Protein AF-A0A0G0L2F0-F1 (afdb_monomer_lite)

Foldseek 3Di:
DVVVVVVVVVVVVVVVVVVVCVVPVPPPLAAAEWDAWDKDFCALAAQDFTQKIKIKTWAQAWDDAAQQWKKKKAWPQQKDADWDFQQQKWKWKFPALDGVPTDTDIAAAHCDAEQRHWHWGDDRRMIMITYHRGDITGGSMMIMMMGHQPGDPPHRGHGHPTGHGGQDFAIWIWMQGNNRYTYIDTRGHHNDPDDDDDDDDDKDKDKAKDFDLDQPPDDVDHDDDDPDDDDPVNPDQQDNPDPTNDIWMDMDIPDPVGDADDDDDPVDDAADWDPDPVIDGPGDDGDDDDPDDDTD

Sequence (296 aa):
MKMEKLFSRVLSAFTMIALLSVLVAPSFATAATITSAKATLGRLKASIANEYGTIQFATPTGIQTGGADTITFTFSSDFVLAAEAAANFDVELGDSATCSSATYTDKTVALAPSSTEWGVDVTGQVITLSPDTDETLTAGYCMRLVWGTATNTGGTGSTSTIANGAADDNDTIAVAGAFGDTGTITVDIIDDDQVGVTATVNQSITFDLDVGTAGTENTGTPYNVALGTITTTDTRVSGATDSVNRVMMDLNTNATGGATVTVRNTNGANGLVSTAVPADNIGSADGAIADGRLRL

Radius of gyration: 42.08 Å; chains: 1; bounding box: 104×46×129 Å

pLDDT: mean 82.58, std 16.7, range [35.62, 98.5]

Secondary structure (DSSP, 8-state):
-HHHHHHHHHHHHHHHHHHHHHHSS-----PPBP-S-EEEES--BTT-B-SEEEEEEE-SS-B-TTS---EEEEE-TTSB-----GGGEEEEEESSS-GGGPPPEEE-EESS--SSSEEEEEETTEEEEE--TT--B-TT-EEEEEEETT--SSS-------B--SS-S-EEEEEEETT--BEEEEE--BS-------------EEEEEEEESSS----SS----------TT------TT-S--EEEEEEEE--TT-------BTTBSSSEE--SSSPPEEPPPP----SS----

Structure (mmCIF, N/CA/C/O backbone):
data_AF-A0A0G0L2F0-F1
#
_entry.id   AF-A0A0G0L2F0-F1
#
loop_
_atom_site.group_PDB
_atom_site.id
_atom_site.type_symbol
_atom_site.label_atom_id
_atom_site.label_alt_id
_atom_site.label_comp_id
_atom_site.label_asym_id
_atom_site.label_entity_id
_atom_site.label_seq_id
_atom_site.pdbx_PDB_ins_code
_atom_site.Cartn_x
_atom_site.Cartn_y
_atom_site.Cartn_z
_atom_site.occupancy
_atom_site.B_iso_or_equiv
_atom_site.auth_seq_id
_atom_site.auth_comp_id
_atom_site.auth_asym_id
_atom_site.auth_atom_id
_atom_site.pdbx_PDB_model_num
ATOM 1 N N . MET A 1 1 ? -53.306 -6.590 59.327 1.00 61.53 1 MET A N 1
ATOM 2 C CA . MET A 1 1 ? -52.117 -7.369 59.751 1.00 61.53 1 MET A CA 1
ATOM 3 C C . MET A 1 1 ? -51.630 -8.459 58.781 1.00 61.53 1 MET A C 1
ATOM 5 O O . MET A 1 1 ? -50.496 -8.350 58.336 1.00 61.53 1 MET A O 1
ATOM 9 N N . LYS A 1 2 ? -52.393 -9.515 58.419 1.00 65.31 2 LYS A N 1
ATOM 10 C CA . LYS A 1 2 ? -51.906 -10.526 57.434 1.00 65.31 2 LYS A CA 1
ATOM 11 C C . LYS A 1 2 ? -51.792 -9.974 56.003 1.00 65.31 2 LYS A C 1
ATOM 13 O O . LYS A 1 2 ? -50.847 -10.306 55.297 1.00 65.31 2 LYS A O 1
ATOM 18 N N . MET A 1 3 ? -52.721 -9.103 55.612 1.00 68.94 3 MET A N 1
ATOM 19 C CA . MET A 1 3 ? -52.786 -8.529 54.263 1.00 68.94 3 MET A CA 1
ATOM 20 C C . MET A 1 3 ? -51.678 -7.491 54.002 1.00 68.94 3 MET A C 1
ATOM 22 O O . MET A 1 3 ? -51.079 -7.499 52.936 1.00 68.94 3 MET A O 1
ATOM 26 N N . GLU A 1 4 ? -51.311 -6.685 55.003 1.00 74.25 4 GLU A N 1
ATOM 27 C CA . GLU A 1 4 ? -50.203 -5.712 54.909 1.00 74.25 4 GLU A CA 1
ATOM 28 C C . GLU A 1 4 ? -48.838 -6.395 54.767 1.00 74.25 4 GLU A C 1
ATOM 30 O O . GLU A 1 4 ? -48.005 -5.968 53.971 1.00 74.25 4 GLU A O 1
ATOM 35 N N . LYS A 1 5 ? -48.623 -7.508 55.484 1.00 75.69 5 LYS A N 1
ATOM 36 C CA . LYS A 1 5 ? -47.401 -8.315 55.338 1.00 75.69 5 LYS A CA 1
ATOM 37 C C . LYS A 1 5 ? -47.305 -8.977 53.964 1.00 75.69 5 LYS A C 1
ATOM 39 O O . LYS A 1 5 ? -46.201 -9.139 53.454 1.00 75.69 5 LYS A O 1
ATOM 44 N N . LEU A 1 6 ? -48.436 -9.362 53.372 1.00 83.69 6 LEU A N 1
ATOM 45 C CA . LEU A 1 6 ? -48.465 -9.919 52.021 1.00 83.69 6 LEU A CA 1
ATOM 46 C C . LEU A 1 6 ? -48.172 -8.832 50.977 1.00 83.69 6 LEU A C 1
ATOM 48 O O . LEU A 1 6 ? -47.338 -9.039 50.102 1.00 83.69 6 LEU A O 1
ATOM 52 N N . PHE A 1 7 ? -48.783 -7.654 51.126 1.00 86.50 7 PHE A N 1
ATOM 53 C CA . PHE A 1 7 ? -48.586 -6.515 50.229 1.00 86.50 7 PHE A CA 1
ATOM 54 C C . PHE A 1 7 ? -47.130 -6.019 50.218 1.00 86.50 7 PHE A C 1
ATOM 56 O O . PHE A 1 7 ? -46.544 -5.847 49.153 1.00 86.50 7 PHE A O 1
ATOM 63 N N . SER A 1 8 ? -46.502 -5.890 51.393 1.00 82.56 8 SER A N 1
ATOM 64 C CA . SER A 1 8 ? -45.083 -5.516 51.516 1.00 82.56 8 SER A CA 1
ATOM 65 C C . SER A 1 8 ? -44.143 -6.511 50.822 1.00 82.56 8 SER A C 1
ATOM 67 O O . SER A 1 8 ? -43.201 -6.096 50.150 1.00 82.56 8 SER A O 1
ATOM 69 N N . ARG A 1 9 ? -44.406 -7.820 50.934 1.00 87.12 9 ARG A N 1
ATOM 70 C CA . ARG A 1 9 ? -43.571 -8.853 50.298 1.00 87.12 9 ARG A CA 1
ATOM 71 C C . ARG A 1 9 ? -43.679 -8.834 48.776 1.00 87.12 9 ARG A C 1
ATOM 73 O O . ARG A 1 9 ? -42.667 -8.999 48.103 1.00 87.12 9 ARG A O 1
ATOM 80 N N . VAL A 1 10 ? -44.880 -8.605 48.245 1.00 88.81 10 VAL A N 1
ATOM 81 C CA . VAL A 1 10 ? -45.102 -8.484 46.797 1.00 88.81 10 VAL A CA 1
ATOM 82 C C . VAL A 1 10 ? -44.409 -7.238 46.247 1.00 88.81 10 VAL A C 1
ATOM 84 O O . VAL A 1 10 ? -43.732 -7.326 45.226 1.00 88.81 10 VAL A O 1
ATOM 87 N N . LEU A 1 11 ? -44.497 -6.105 46.950 1.00 90.38 11 LEU A N 1
ATOM 88 C CA . LEU A 1 11 ? -43.859 -4.858 46.526 1.00 90.38 11 LEU A CA 1
ATOM 89 C C . LEU A 1 11 ? -42.323 -4.962 46.516 1.00 90.38 11 LEU A C 1
ATOM 91 O O . LEU A 1 11 ? -41.691 -4.528 45.551 1.00 90.38 11 LEU A O 1
ATOM 95 N N . SER A 1 12 ? -41.721 -5.593 47.534 1.00 87.69 12 SER A N 1
ATOM 96 C CA . SER A 1 12 ? -40.271 -5.852 47.570 1.00 87.69 12 SER A CA 1
ATOM 97 C C . SER A 1 12 ? -39.809 -6.820 46.478 1.00 87.69 12 SER A C 1
ATOM 99 O O . SER A 1 12 ? -38.750 -6.615 45.890 1.00 87.69 12 SER A O 1
ATOM 101 N N . ALA A 1 13 ? -40.595 -7.856 46.169 1.00 89.19 13 ALA A N 1
ATOM 102 C CA . ALA A 1 13 ? -40.269 -8.773 45.078 1.00 89.19 13 ALA A CA 1
ATOM 103 C C . ALA A 1 13 ? -40.308 -8.063 43.713 1.00 89.19 13 ALA A C 1
ATOM 105 O O . ALA A 1 13 ? -39.399 -8.233 42.906 1.00 89.19 13 ALA A O 1
ATOM 106 N N . PHE A 1 14 ? -41.310 -7.210 43.481 1.00 90.88 14 PHE A N 1
ATOM 107 C CA . PHE A 1 14 ? -41.425 -6.435 42.243 1.00 90.88 14 PHE A CA 1
ATOM 108 C C . PHE A 1 14 ? -40.273 -5.442 42.060 1.00 90.88 14 PHE A C 1
ATOM 110 O O . PHE A 1 14 ? -39.732 -5.317 40.965 1.00 90.88 14 PHE A O 1
ATOM 117 N N . THR A 1 15 ? -39.865 -4.768 43.138 1.00 89.00 15 THR A N 1
ATOM 118 C CA . THR A 1 15 ? -38.731 -3.830 43.106 1.00 89.00 15 THR A CA 1
ATOM 119 C C . THR A 1 15 ? -37.398 -4.541 42.894 1.00 89.00 15 THR A C 1
ATOM 121 O O . THR A 1 15 ? -36.594 -4.048 42.111 1.00 89.00 15 THR A O 1
ATOM 124 N N . MET A 1 16 ? -37.173 -5.718 43.493 1.00 88.56 16 MET A N 1
ATOM 125 C CA . MET A 1 16 ? -35.981 -6.522 43.185 1.00 88.56 16 MET A CA 1
ATOM 126 C C . MET A 1 16 ? -35.954 -6.998 41.732 1.00 88.56 16 MET A C 1
ATOM 128 O O . MET A 1 16 ? -34.910 -6.906 41.098 1.00 88.56 16 MET A O 1
ATOM 132 N N . ILE A 1 17 ? -37.077 -7.484 41.193 1.00 86.69 17 ILE A N 1
ATOM 133 C CA . ILE A 1 17 ? -37.148 -7.948 39.798 1.00 86.69 17 ILE A CA 1
ATOM 134 C C . ILE A 1 17 ? -36.918 -6.780 38.830 1.00 86.69 17 ILE A C 1
ATOM 136 O O . ILE A 1 17 ? -36.176 -6.934 37.864 1.00 86.69 17 ILE A O 1
ATOM 140 N N . ALA A 1 18 ? -37.475 -5.599 39.116 1.00 85.12 18 ALA A N 1
ATOM 141 C CA . ALA A 1 18 ? -37.230 -4.394 38.328 1.00 85.12 18 ALA A CA 1
ATOM 142 C C . ALA A 1 18 ? -35.750 -3.972 38.371 1.00 85.12 18 ALA A C 1
ATOM 144 O O . ALA A 1 18 ? -35.158 -3.698 37.329 1.00 85.12 18 ALA A O 1
ATOM 145 N N . LEU A 1 19 ? -35.117 -3.992 39.548 1.00 84.75 19 LEU A N 1
ATOM 146 C CA . LEU A 1 19 ? -33.700 -3.649 39.688 1.00 84.75 19 LEU A CA 1
ATOM 147 C C . LEU A 1 19 ? -32.793 -4.661 38.971 1.00 84.75 19 LEU A C 1
ATOM 149 O O . LEU A 1 19 ? -31.847 -4.274 38.291 1.00 84.75 19 LE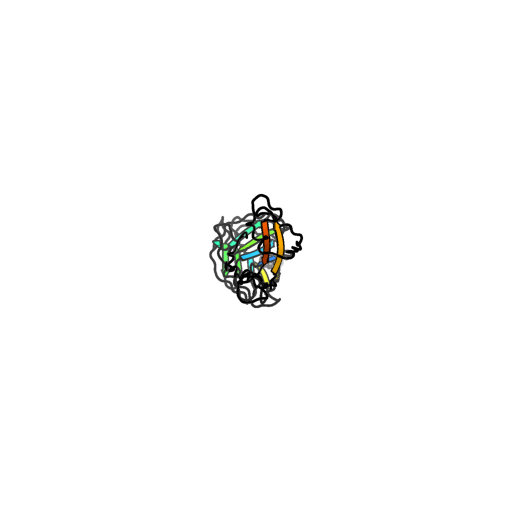U A O 1
ATOM 153 N N . LEU A 1 20 ? -33.123 -5.952 39.066 1.00 83.31 20 LEU A N 1
ATOM 154 C CA . LEU A 1 20 ? -32.413 -7.018 38.364 1.00 83.31 20 LEU A CA 1
ATOM 155 C C . LEU A 1 20 ? -32.580 -6.886 36.845 1.00 83.31 20 LEU A C 1
ATOM 157 O O . LEU A 1 20 ? -31.622 -7.079 36.112 1.00 83.31 20 LEU A O 1
ATOM 161 N N . SER A 1 21 ? -33.757 -6.480 36.359 1.00 75.06 21 SER A N 1
ATOM 162 C CA . SER A 1 21 ? -33.971 -6.247 34.925 1.00 75.06 21 SER A CA 1
ATOM 163 C C . SER A 1 21 ? -33.181 -5.057 34.370 1.00 75.06 21 SER A C 1
ATOM 165 O O . SER A 1 21 ? -32.812 -5.085 33.204 1.00 75.06 21 SER A O 1
ATOM 167 N N . VAL A 1 22 ? -32.862 -4.051 35.196 1.00 78.38 22 VAL A N 1
ATOM 168 C CA . VAL A 1 22 ? -31.989 -2.924 34.812 1.00 78.38 22 VAL A CA 1
ATOM 169 C C . VAL A 1 22 ? -30.512 -3.327 34.841 1.00 78.38 22 VAL A C 1
ATOM 171 O O . VAL A 1 22 ? -29.755 -2.919 33.970 1.00 78.38 22 VAL A O 1
ATOM 174 N N . LEU A 1 23 ? -30.103 -4.160 35.803 1.00 73.75 23 LEU A N 1
ATOM 175 C CA . LEU A 1 23 ? -28.724 -4.659 35.921 1.00 73.75 23 LEU A CA 1
ATOM 176 C C . LEU A 1 23 ? -28.374 -5.746 34.891 1.00 73.75 23 LEU A C 1
ATOM 178 O O . LEU A 1 23 ? -27.201 -5.948 34.598 1.00 73.75 23 LEU A O 1
ATOM 182 N N . VAL A 1 24 ? -29.380 -6.456 34.371 1.00 72.00 24 VAL A N 1
ATOM 183 C CA . VAL A 1 24 ? -29.229 -7.530 33.371 1.00 72.00 24 VAL A CA 1
ATOM 184 C C . VAL A 1 24 ? -29.725 -7.079 31.988 1.00 72.00 24 VAL A C 1
ATOM 186 O O . VAL A 1 24 ? -29.708 -7.862 31.040 1.00 72.00 24 VAL A O 1
ATOM 189 N N . ALA A 1 25 ? -30.160 -5.820 31.838 1.00 63.50 25 ALA A N 1
ATOM 190 C CA . ALA A 1 25 ? -30.444 -5.268 30.521 1.00 63.50 25 ALA A CA 1
ATOM 191 C C . ALA A 1 25 ? -29.149 -5.329 29.696 1.00 63.50 25 ALA A C 1
ATOM 193 O O . ALA A 1 25 ? -28.144 -4.758 30.125 1.00 63.50 25 ALA A O 1
ATOM 194 N N . PRO A 1 26 ? -29.133 -6.025 28.546 1.00 60.50 26 PRO A N 1
ATOM 195 C CA . PRO A 1 26 ? -27.959 -6.034 27.691 1.00 60.50 26 PRO A CA 1
ATOM 196 C C . PRO A 1 26 ? -27.662 -4.588 27.293 1.00 60.50 26 PRO A C 1
ATOM 198 O O . PRO A 1 26 ? -28.497 -3.914 26.688 1.00 60.50 26 PRO A O 1
ATOM 201 N N . SER A 1 27 ? -26.483 -4.094 27.664 1.00 57.12 27 SER A N 1
ATOM 202 C CA . SER A 1 27 ? -25.953 -2.858 27.109 1.00 57.12 27 SER A CA 1
ATOM 203 C C . SER A 1 27 ? -25.681 -3.124 25.633 1.00 57.12 27 SER A C 1
ATOM 205 O O . SER A 1 27 ? -24.677 -3.741 25.280 1.00 57.12 27 SER A O 1
ATOM 207 N N . PHE A 1 28 ? -26.605 -2.721 24.766 1.00 52.41 28 PHE A N 1
ATOM 208 C CA . PHE A 1 28 ? -26.343 -2.689 23.337 1.00 52.41 28 PHE A CA 1
ATOM 209 C C . PHE A 1 28 ? -25.311 -1.584 23.105 1.00 52.41 28 PHE A C 1
ATOM 211 O O . PHE A 1 28 ? -25.658 -0.405 23.102 1.00 52.41 28 PHE A O 1
ATOM 218 N N . ALA A 1 29 ? -24.037 -1.957 22.970 1.00 57.88 29 ALA A N 1
ATOM 219 C CA . ALA A 1 29 ? -23.047 -1.066 22.389 1.00 57.88 29 ALA A CA 1
ATOM 220 C C . ALA A 1 29 ? -23.498 -0.813 20.947 1.00 57.88 29 ALA A C 1
ATOM 222 O O . ALA A 1 29 ? -23.494 -1.717 20.110 1.00 57.88 29 ALA A O 1
ATOM 223 N N . THR A 1 30 ? -24.012 0.383 20.678 1.00 62.53 30 THR A N 1
ATOM 224 C CA . THR A 1 30 ? -24.335 0.789 19.315 1.00 62.53 30 THR A CA 1
ATOM 225 C C . THR A 1 30 ? -23.024 1.049 18.603 1.00 62.53 30 THR A C 1
ATOM 227 O O . THR A 1 30 ? -22.378 2.058 18.877 1.00 62.53 30 THR A O 1
ATOM 230 N N . ALA A 1 31 ? -22.640 0.137 17.714 1.00 70.12 31 ALA A N 1
ATOM 231 C CA . ALA A 1 31 ? -21.510 0.354 16.835 1.00 70.12 31 ALA A CA 1
ATOM 232 C C . ALA A 1 31 ? -21.773 1.582 15.963 1.00 70.12 31 ALA A C 1
ATOM 234 O O . ALA A 1 31 ? -22.759 1.609 15.219 1.00 70.12 31 ALA A O 1
ATOM 235 N N . ALA A 1 32 ? -20.934 2.611 16.072 1.00 91.62 32 ALA A N 1
ATOM 236 C CA . ALA A 1 32 ? -21.018 3.741 15.163 1.00 91.62 32 ALA A CA 1
ATOM 237 C C . ALA A 1 32 ? -20.295 3.400 13.855 1.00 91.62 32 ALA A C 1
ATOM 239 O O . ALA A 1 32 ? -19.340 2.623 13.815 1.00 91.62 32 ALA A O 1
ATOM 240 N N . THR A 1 33 ? -20.808 3.927 12.747 1.00 95.25 33 THR A N 1
ATOM 241 C CA . THR A 1 33 ? -20.305 3.587 11.416 1.00 95.25 33 THR A CA 1
ATOM 242 C C . THR A 1 33 ? -19.151 4.501 11.030 1.00 95.25 33 THR A C 1
ATOM 244 O O . THR A 1 33 ? -19.297 5.722 10.995 1.00 95.25 33 THR A O 1
ATOM 247 N N . ILE A 1 34 ? -18.022 3.903 10.670 1.00 96.25 34 ILE A N 1
ATOM 248 C CA . ILE A 1 34 ? -16.885 4.568 10.047 1.00 96.25 34 ILE A CA 1
ATOM 249 C C . ILE A 1 34 ? -17.234 4.822 8.579 1.00 96.25 34 ILE A C 1
ATOM 251 O O . ILE A 1 34 ? -17.435 3.888 7.806 1.00 96.25 34 ILE A O 1
ATOM 255 N N . THR A 1 35 ? -17.285 6.091 8.174 1.00 93.19 35 THR A N 1
ATOM 256 C CA . THR A 1 35 ? -17.689 6.485 6.810 1.00 93.19 35 THR A CA 1
ATOM 257 C C . THR A 1 35 ? -16.533 6.941 5.919 1.00 93.19 35 THR A C 1
ATOM 259 O O . THR A 1 35 ? -16.746 7.205 4.740 1.00 93.19 35 THR A O 1
ATOM 262 N N . SER A 1 36 ? -15.327 7.093 6.467 1.00 88.19 36 SER A N 1
ATOM 263 C CA . SER A 1 36 ? -14.165 7.693 5.790 1.00 88.19 36 SER A CA 1
ATOM 264 C C . SER A 1 36 ? -12.946 6.768 5.740 1.00 88.19 36 SER A C 1
ATOM 266 O O . SER A 1 36 ? -11.815 7.238 5.615 1.00 88.19 36 SER A O 1
ATOM 268 N N . ALA A 1 37 ? -13.166 5.457 5.858 1.00 95.88 37 ALA A N 1
ATOM 269 C CA . ALA A 1 37 ? -12.090 4.479 5.854 1.00 95.88 37 ALA A CA 1
ATOM 270 C C . ALA A 1 37 ? -11.428 4.369 4.470 1.00 95.88 37 ALA A C 1
ATOM 272 O O . ALA A 1 37 ? -12.101 4.371 3.439 1.00 95.88 37 ALA A O 1
ATOM 273 N N . LYS A 1 38 ? -10.102 4.248 4.455 1.00 96.44 38 LYS A N 1
ATOM 274 C CA . LYS A 1 38 ? -9.291 4.067 3.252 1.00 96.44 38 LYS A CA 1
ATOM 275 C C . LYS A 1 38 ? -8.166 3.083 3.538 1.00 96.44 38 LYS A C 1
ATOM 277 O O . LYS A 1 38 ? -7.517 3.187 4.575 1.00 96.44 38 LYS A O 1
ATOM 282 N N . ALA A 1 39 ? -7.881 2.205 2.582 1.00 96.81 39 ALA A N 1
ATOM 283 C CA . ALA A 1 39 ? -6.640 1.442 2.540 1.00 96.81 39 ALA A CA 1
ATOM 284 C C . ALA A 1 39 ? -5.777 1.890 1.353 1.00 96.81 39 ALA A C 1
ATOM 286 O O . ALA A 1 39 ? -6.294 2.293 0.311 1.00 96.81 39 ALA A O 1
ATOM 287 N N . THR A 1 40 ? -4.457 1.843 1.514 1.00 95.94 40 THR A N 1
ATOM 288 C CA . THR A 1 40 ? -3.493 1.963 0.412 1.00 95.94 40 THR A CA 1
ATOM 289 C C . THR A 1 40 ? -2.515 0.811 0.532 1.00 95.94 40 THR A C 1
ATOM 291 O O . THR A 1 40 ? -1.836 0.706 1.549 1.00 95.94 40 THR A O 1
ATOM 294 N N . LEU A 1 41 ? -2.437 -0.028 -0.493 1.00 95.81 41 LEU A N 1
ATOM 295 C CA . LEU A 1 41 ? -1.512 -1.153 -0.565 1.00 95.81 41 LEU A CA 1
ATOM 296 C C . LEU A 1 41 ? -0.361 -0.799 -1.509 1.00 95.81 41 LEU A C 1
ATOM 298 O O . LEU A 1 41 ? -0.578 -0.136 -2.525 1.00 95.81 41 LEU A O 1
ATOM 302 N N . GLY A 1 42 ? 0.862 -1.205 -1.171 1.00 95.06 42 GLY A N 1
ATOM 303 C CA . GLY A 1 42 ? 2.038 -0.957 -2.008 1.00 95.06 42 GLY A CA 1
ATOM 304 C C . GLY A 1 42 ? 2.001 -1.729 -3.328 1.00 95.06 42 GLY A C 1
ATOM 305 O O . GLY A 1 42 ? 2.618 -1.303 -4.302 1.00 95.06 42 GLY A O 1
ATOM 306 N N . ARG A 1 43 ? 1.258 -2.841 -3.373 1.00 94.94 43 ARG A N 1
ATOM 307 C CA . ARG A 1 43 ? 0.998 -3.649 -4.566 1.00 94.94 43 ARG A CA 1
ATOM 308 C C . ARG A 1 43 ? -0.487 -3.992 -4.626 1.00 94.94 43 ARG A C 1
ATOM 310 O O . ARG A 1 43 ? -1.108 -4.217 -3.595 1.00 94.94 43 ARG A O 1
ATOM 317 N N . LEU A 1 44 ? -1.041 -4.087 -5.829 1.00 95.88 44 LEU A N 1
ATOM 318 C CA . LEU A 1 44 ? -2.396 -4.618 -6.060 1.00 95.88 44 LEU A CA 1
ATOM 319 C C . LEU A 1 44 ? -2.370 -5.918 -6.865 1.00 95.88 44 LEU A C 1
ATOM 321 O O . LEU A 1 44 ? -3.414 -6.498 -7.137 1.00 95.88 44 LEU A O 1
ATOM 325 N N . LYS A 1 45 ? -1.177 -6.389 -7.240 1.00 96.50 45 LYS A N 1
ATOM 326 C CA . LYS A 1 45 ? -1.005 -7.665 -7.925 1.00 96.50 45 LYS A CA 1
ATOM 327 C C . LYS A 1 45 ? -1.432 -8.834 -7.040 1.00 96.50 45 LYS A C 1
ATOM 329 O O . LYS A 1 45 ? -0.991 -8.923 -5.891 1.00 96.50 45 LYS A O 1
ATOM 334 N N . ALA A 1 46 ? -2.229 -9.737 -7.598 1.00 97.06 46 ALA A N 1
ATOM 335 C CA . ALA A 1 46 ? -2.677 -10.956 -6.939 1.00 97.06 46 ALA A CA 1
ATOM 336 C C . ALA A 1 46 ? -1.510 -11.834 -6.470 1.00 97.06 46 ALA A C 1
ATOM 338 O O . ALA A 1 46 ? -0.500 -11.975 -7.167 1.00 97.06 46 ALA A O 1
ATOM 339 N N . SER A 1 47 ? -1.673 -12.461 -5.300 1.00 95.00 47 SER A N 1
ATOM 340 C CA . SER A 1 47 ? -0.719 -13.425 -4.726 1.00 95.00 47 SER A CA 1
ATOM 341 C C . SER A 1 47 ? 0.718 -12.901 -4.576 1.00 95.00 47 SER A C 1
ATOM 343 O O . SER A 1 47 ? 1.682 -13.671 -4.607 1.00 95.00 47 SER A O 1
ATOM 345 N N . ILE A 1 48 ? 0.880 -11.585 -4.422 1.00 95.19 48 ILE A N 1
ATOM 346 C CA . ILE A 1 48 ? 2.165 -10.927 -4.184 1.00 95.19 48 ILE A CA 1
ATOM 347 C C . ILE A 1 48 ? 2.139 -10.239 -2.822 1.00 95.19 48 ILE A C 1
ATOM 349 O O . ILE A 1 48 ? 1.156 -9.605 -2.441 1.00 95.19 48 ILE A O 1
ATOM 353 N N . ALA A 1 49 ? 3.245 -10.384 -2.092 1.00 93.81 49 ALA A N 1
ATOM 354 C CA . ALA A 1 49 ? 3.483 -9.684 -0.840 1.00 93.81 49 ALA A CA 1
ATOM 355 C C . ALA A 1 49 ? 3.532 -8.167 -1.063 1.00 93.81 49 ALA A C 1
ATOM 357 O O . ALA A 1 49 ? 4.181 -7.679 -1.993 1.00 93.81 49 ALA A O 1
ATOM 358 N N . ASN A 1 50 ? 2.865 -7.425 -0.188 1.00 93.06 50 ASN A N 1
ATOM 359 C CA . ASN A 1 50 ? 2.936 -5.976 -0.170 1.00 93.06 50 ASN A CA 1
ATOM 360 C C . ASN A 1 50 ? 4.290 -5.525 0.376 1.00 93.06 50 ASN A C 1
ATOM 362 O O . ASN A 1 50 ? 4.753 -6.002 1.408 1.00 93.06 50 ASN A O 1
ATOM 366 N N . GLU A 1 51 ? 4.918 -4.549 -0.276 1.00 92.50 51 GLU A N 1
ATOM 367 C CA . GLU A 1 51 ? 6.112 -3.910 0.293 1.00 92.50 51 GLU A CA 1
ATOM 368 C C . GLU A 1 51 ? 5.750 -3.111 1.548 1.00 92.50 51 GLU A C 1
ATOM 370 O O . GLU A 1 51 ? 6.454 -3.171 2.556 1.00 92.50 51 GLU A O 1
ATOM 375 N N . TYR A 1 52 ? 4.605 -2.433 1.495 1.00 95.06 52 TYR A N 1
ATOM 376 C CA . TYR A 1 52 ? 4.024 -1.647 2.571 1.00 95.06 52 TYR A CA 1
ATOM 377 C C . TYR A 1 52 ? 2.507 -1.548 2.405 1.00 95.06 52 TYR A C 1
ATOM 379 O O . TYR A 1 52 ? 1.958 -1.874 1.348 1.00 95.06 52 TYR A O 1
ATOM 387 N N . GLY A 1 53 ? 1.832 -1.006 3.411 1.00 96.00 53 GLY A N 1
ATOM 388 C CA . GLY A 1 53 ? 0.481 -0.497 3.237 1.00 96.00 53 GLY A CA 1
ATOM 389 C C . GLY A 1 53 ? 0.025 0.375 4.396 1.00 96.00 53 GLY A C 1
ATOM 390 O O . GLY A 1 53 ? 0.750 0.585 5.368 1.00 96.00 53 GLY A O 1
ATOM 391 N N . THR A 1 54 ? -1.164 0.949 4.238 1.00 96.75 54 THR A N 1
ATOM 392 C CA . THR A 1 54 ? -1.790 1.826 5.227 1.00 96.75 54 THR A CA 1
ATOM 393 C C . THR A 1 54 ? -3.288 1.576 5.300 1.00 96.75 54 THR A C 1
ATOM 395 O O . THR A 1 54 ? -3.927 1.373 4.268 1.00 96.75 54 THR A O 1
ATOM 398 N N . ILE A 1 55 ? -3.856 1.647 6.501 1.00 97.88 55 ILE A N 1
ATOM 399 C CA . ILE A 1 55 ? -5.301 1.742 6.731 1.00 97.88 55 ILE A CA 1
ATOM 400 C C . ILE A 1 55 ? -5.551 2.996 7.554 1.00 97.88 55 ILE A C 1
ATOM 402 O O . ILE A 1 55 ? -4.922 3.194 8.587 1.00 97.88 55 ILE A O 1
ATOM 406 N N . GLN A 1 56 ? -6.463 3.847 7.101 1.00 97.50 56 GLN A N 1
ATOM 407 C CA . GLN A 1 56 ? -6.755 5.144 7.696 1.00 97.50 56 GLN A CA 1
ATOM 408 C C . GLN A 1 56 ? -8.262 5.316 7.862 1.00 97.50 56 GLN A C 1
ATOM 410 O O . GLN A 1 56 ? -9.017 5.040 6.933 1.00 97.50 56 GLN A O 1
ATOM 415 N N . PHE A 1 57 ? -8.701 5.815 9.014 1.00 97.69 57 PHE A N 1
ATOM 416 C CA . PHE A 1 57 ? -10.101 6.156 9.265 1.00 97.69 57 PHE A CA 1
ATOM 417 C C . PHE A 1 57 ? -10.233 7.158 10.417 1.00 97.69 57 PHE A C 1
ATOM 419 O O . PHE A 1 57 ? -9.308 7.322 11.210 1.00 97.69 57 PHE A O 1
ATOM 426 N N . ALA A 1 58 ? -11.384 7.828 10.518 1.00 97.38 58 ALA A N 1
ATOM 427 C CA . ALA A 1 58 ? -11.756 8.579 11.717 1.00 97.38 58 ALA A CA 1
ATOM 428 C C . ALA A 1 58 ? -12.634 7.691 12.603 1.00 97.38 58 ALA A C 1
ATOM 430 O O . ALA A 1 58 ? -13.578 7.105 12.077 1.00 97.38 58 ALA A O 1
ATOM 431 N N . THR A 1 59 ? -12.340 7.589 13.901 1.00 96.00 59 THR A N 1
ATOM 432 C CA . THR A 1 59 ? -13.165 6.849 14.875 1.00 96.00 59 THR A CA 1
ATOM 433 C C . THR A 1 59 ? -14.362 7.708 15.302 1.00 96.00 59 THR A C 1
ATOM 435 O O . THR A 1 59 ? -14.158 8.759 15.913 1.00 96.00 59 THR A O 1
ATOM 438 N N . PRO A 1 60 ? -15.622 7.343 14.980 1.00 95.81 60 PRO A N 1
ATOM 439 C CA . PRO A 1 60 ? -16.782 8.117 15.411 1.00 95.81 60 PRO A CA 1
ATOM 440 C C . PRO A 1 60 ? -16.940 8.244 16.927 1.00 95.81 60 PRO A C 1
ATOM 442 O O . PRO A 1 60 ? -17.427 9.283 17.373 1.00 95.81 60 PRO A O 1
ATOM 445 N N . THR A 1 61 ? -16.566 7.231 17.716 1.00 94.44 61 THR A N 1
ATOM 446 C CA . THR A 1 61 ? -16.741 7.267 19.180 1.00 94.44 61 THR A CA 1
ATOM 447 C C . THR A 1 61 ? -15.473 7.590 19.959 1.00 94.44 61 THR A C 1
ATOM 449 O O . THR A 1 61 ? -15.580 8.017 21.109 1.00 94.44 61 THR A O 1
ATOM 452 N N . GLY A 1 62 ? -14.297 7.451 19.347 1.00 94.19 62 GLY A N 1
ATOM 453 C CA . GLY A 1 62 ? -13.015 7.510 20.042 1.00 94.19 62 GLY A CA 1
ATOM 454 C C . GLY A 1 62 ? -12.649 6.180 20.710 1.00 94.19 62 GLY A C 1
ATOM 455 O O . GLY A 1 62 ? -13.287 5.156 20.467 1.00 94.19 62 GLY A O 1
ATOM 456 N N . ILE A 1 63 ? -11.639 6.221 21.583 1.00 94.50 63 ILE A N 1
ATOM 457 C CA . ILE A 1 63 ? -11.243 5.101 22.453 1.00 94.50 63 ILE A CA 1
ATOM 458 C C . ILE A 1 63 ? -11.133 5.568 23.908 1.00 94.50 63 ILE A C 1
ATOM 460 O O . ILE A 1 63 ? -10.750 6.710 24.204 1.00 94.50 63 ILE A O 1
ATOM 464 N N . GLN A 1 64 ? -11.441 4.665 24.825 1.00 91.75 64 GLN A N 1
ATOM 465 C CA . GLN A 1 64 ? -11.353 4.860 26.261 1.00 91.75 64 GLN A CA 1
ATOM 466 C C . GLN A 1 64 ? -9.986 4.427 26.795 1.00 91.75 64 GLN A C 1
ATOM 468 O O . GLN A 1 64 ? -9.333 3.528 26.268 1.00 91.75 64 GLN A O 1
ATOM 473 N N . THR A 1 65 ? -9.594 5.051 27.904 1.00 89.25 65 THR A N 1
ATOM 474 C CA . THR A 1 65 ? -8.413 4.650 28.675 1.00 89.25 65 THR A CA 1
ATOM 475 C C . THR A 1 65 ? -8.569 3.237 29.252 1.00 89.25 65 THR A C 1
ATOM 477 O O . THR A 1 65 ? -9.682 2.765 29.496 1.00 89.25 65 THR A O 1
ATOM 480 N N . GLY A 1 66 ? -7.448 2.565 29.508 1.00 84.25 66 GLY A N 1
ATOM 481 C CA . GLY A 1 66 ? -7.389 1.218 30.077 1.00 84.25 66 GLY A CA 1
ATOM 482 C C . GLY A 1 66 ? -7.058 0.108 29.075 1.00 84.25 66 GLY A C 1
ATOM 483 O O . GLY A 1 66 ? -6.993 -1.051 29.479 1.00 84.25 66 GLY A O 1
ATOM 484 N N . GLY A 1 67 ? -6.844 0.435 27.794 1.00 84.88 67 GLY A N 1
ATOM 485 C CA . GLY A 1 67 ? -6.348 -0.499 26.770 1.00 84.88 67 GLY A CA 1
ATOM 486 C C . GLY A 1 67 ? -7.325 -1.607 26.344 1.00 84.88 67 GLY A C 1
ATOM 487 O O . GLY A 1 67 ? -6.943 -2.513 25.608 1.00 84.88 67 GLY A O 1
ATOM 488 N N . ALA A 1 68 ? -8.582 -1.567 26.799 1.00 89.06 68 ALA A N 1
ATOM 489 C CA . ALA A 1 68 ? -9.591 -2.579 26.468 1.00 89.06 68 ALA A CA 1
ATOM 490 C C . ALA A 1 68 ? -10.202 -2.394 25.067 1.00 89.06 68 ALA A C 1
ATOM 492 O O . ALA A 1 68 ? -10.701 -3.358 24.483 1.00 89.06 68 ALA A O 1
ATOM 493 N N . ASP A 1 69 ? -10.135 -1.177 24.526 1.00 94.50 69 ASP A N 1
ATOM 494 C CA . ASP A 1 69 ? -10.735 -0.766 23.255 1.00 94.50 69 ASP A CA 1
ATOM 495 C C . ASP A 1 69 ? -9.879 -1.209 22.060 1.00 94.50 69 ASP A C 1
ATOM 497 O O . ASP A 1 69 ? -9.317 -0.408 21.316 1.00 94.50 69 ASP A O 1
ATOM 501 N N . THR A 1 70 ? -9.761 -2.524 21.885 1.00 96.25 70 THR A N 1
ATOM 502 C CA . THR A 1 70 ? -9.074 -3.120 20.732 1.00 96.25 70 THR A CA 1
ATOM 503 C C . THR A 1 70 ? -9.708 -2.689 19.410 1.00 96.25 70 THR A C 1
ATOM 505 O O . THR A 1 70 ? -10.933 -2.562 19.305 1.00 96.25 70 THR A O 1
ATOM 508 N N . ILE A 1 71 ? -8.866 -2.531 18.389 1.00 97.75 71 ILE A N 1
ATOM 509 C CA . ILE A 1 71 ? -9.249 -2.300 16.994 1.00 97.75 71 ILE A CA 1
ATOM 510 C C . ILE A 1 71 ? -8.751 -3.482 16.172 1.00 97.75 71 ILE A C 1
ATOM 512 O O . ILE A 1 71 ? -7.613 -3.911 16.309 1.00 97.75 71 ILE A O 1
ATOM 516 N N . THR A 1 72 ? -9.592 -4.007 15.300 1.00 98.12 72 THR A N 1
ATOM 517 C CA . THR A 1 72 ? -9.299 -5.156 14.449 1.00 98.12 72 THR A CA 1
ATOM 518 C C . THR A 1 72 ? -9.484 -4.777 12.992 1.00 98.12 72 THR A C 1
ATOM 520 O O . THR A 1 72 ? -10.470 -4.131 12.634 1.00 98.12 72 THR A O 1
ATOM 523 N N . PHE A 1 73 ? -8.542 -5.210 12.162 1.00 98.50 73 PHE A N 1
ATOM 524 C CA . PHE A 1 73 ? -8.614 -5.157 10.709 1.00 98.50 73 PHE A CA 1
ATOM 525 C C . PHE A 1 73 ? -8.677 -6.590 10.203 1.00 98.50 73 PHE A C 1
ATOM 527 O O . PHE A 1 73 ? -7.679 -7.307 10.246 1.00 98.50 73 PHE A O 1
ATOM 534 N N . THR A 1 74 ? -9.862 -7.018 9.781 1.00 98.38 74 THR A N 1
ATOM 535 C CA . THR A 1 74 ? -10.087 -8.362 9.245 1.00 98.38 74 THR A CA 1
ATOM 536 C C . THR A 1 74 ? -10.034 -8.303 7.730 1.00 98.38 74 THR A C 1
ATOM 538 O O . THR A 1 74 ? -10.918 -7.717 7.109 1.00 98.38 74 THR A O 1
ATOM 541 N N . PHE A 1 75 ? -9.000 -8.898 7.153 1.00 98.25 75 PHE A N 1
ATOM 542 C CA . PHE A 1 75 ? -8.829 -9.035 5.713 1.00 98.25 75 PHE A CA 1
ATOM 543 C C . PHE A 1 75 ? -9.692 -10.189 5.185 1.00 98.25 75 PHE A C 1
ATOM 545 O O . PHE A 1 75 ? -10.012 -11.126 5.928 1.00 98.25 75 PHE A O 1
ATOM 552 N N . SER A 1 76 ? -10.045 -10.136 3.898 1.00 97.69 76 SER A N 1
ATOM 553 C CA . SER A 1 76 ? -10.637 -11.265 3.174 1.00 97.69 76 SER A CA 1
ATOM 554 C C . SER A 1 76 ? -9.820 -12.551 3.352 1.00 97.69 76 SER A C 1
ATOM 556 O O . SER A 1 76 ? -8.620 -12.544 3.636 1.00 97.69 76 SER A O 1
ATOM 558 N N . SER A 1 77 ? -10.500 -13.692 3.231 1.00 96.19 77 SER A N 1
ATOM 559 C CA . SER A 1 77 ? -9.956 -15.004 3.605 1.00 96.19 77 SER A CA 1
ATOM 560 C C . SER A 1 77 ? -8.786 -15.497 2.752 1.00 96.19 77 SER A C 1
ATOM 562 O O . SER A 1 77 ? -8.098 -16.432 3.149 1.00 96.19 77 SER A O 1
ATOM 564 N N . ASP A 1 78 ? -8.617 -14.934 1.568 1.00 95.38 78 ASP A N 1
ATOM 565 C CA . ASP A 1 78 ? -7.628 -15.310 0.564 1.00 95.38 78 ASP A CA 1
ATOM 566 C C . ASP A 1 78 ? -6.357 -14.447 0.605 1.00 95.38 78 ASP A C 1
ATOM 568 O O . ASP A 1 78 ? -5.334 -14.867 0.061 1.00 95.38 78 ASP A O 1
ATOM 572 N N . PHE A 1 79 ? -6.369 -13.314 1.317 1.00 97.38 79 PHE A N 1
ATOM 573 C CA . PHE A 1 79 ? -5.133 -12.669 1.756 1.00 97.38 79 PHE A CA 1
ATOM 574 C C . PHE A 1 79 ? -4.282 -13.663 2.553 1.00 97.38 79 PHE A C 1
ATOM 576 O O . PHE A 1 79 ? -4.781 -14.599 3.178 1.00 97.38 79 PHE A O 1
ATOM 583 N N . VAL A 1 80 ? -2.973 -13.445 2.594 1.00 96.31 80 VAL A N 1
ATOM 584 C CA . VAL A 1 80 ? -2.078 -14.223 3.457 1.00 96.31 80 VAL A CA 1
ATOM 585 C C . VAL A 1 80 ? -1.378 -13.265 4.395 1.00 96.31 80 VAL A C 1
ATOM 587 O O . VAL A 1 80 ? -0.630 -12.401 3.953 1.00 96.31 80 VAL A O 1
ATOM 590 N N . LEU A 1 81 ? -1.633 -13.413 5.691 1.00 96.44 81 LEU A N 1
ATOM 591 C CA . LEU A 1 81 ? -0.987 -12.644 6.745 1.00 96.44 81 LEU A CA 1
ATOM 592 C C . LEU A 1 81 ? -0.121 -13.593 7.578 1.00 96.44 81 LEU A C 1
ATOM 594 O O . LEU A 1 81 ? -0.481 -14.750 7.814 1.00 96.44 81 LEU A O 1
ATOM 598 N N . ALA A 1 82 ? 1.027 -13.104 8.035 1.00 93.94 82 ALA A N 1
ATOM 599 C CA . ALA A 1 82 ? 1.875 -13.807 8.984 1.00 93.94 82 ALA A CA 1
ATOM 600 C C . ALA A 1 82 ? 2.294 -12.860 10.110 1.00 93.94 82 ALA A C 1
ATOM 602 O O . ALA A 1 82 ? 2.261 -11.640 9.964 1.00 93.94 82 ALA A O 1
ATOM 603 N N . ALA A 1 83 ? 2.678 -13.440 11.246 1.00 93.25 83 ALA A N 1
ATOM 604 C CA . ALA A 1 83 ? 3.217 -12.669 12.354 1.00 93.25 83 ALA A CA 1
ATOM 605 C C . ALA A 1 83 ? 4.519 -11.974 11.933 1.00 93.25 83 ALA A C 1
ATOM 607 O O . ALA A 1 83 ? 5.429 -12.599 11.382 1.00 93.25 83 ALA A O 1
ATOM 608 N N . GLU A 1 84 ? 4.613 -10.686 12.242 1.00 93.19 84 GLU A N 1
ATOM 609 C CA . GLU A 1 84 ? 5.749 -9.830 11.917 1.00 93.19 84 GLU A CA 1
ATOM 610 C C . GLU A 1 84 ? 6.307 -9.180 13.187 1.00 93.19 84 GLU A C 1
ATOM 612 O O . GLU A 1 84 ? 5.686 -9.196 14.250 1.00 93.19 84 GLU A O 1
ATOM 617 N N . ALA A 1 85 ? 7.513 -8.619 13.098 1.00 93.00 85 ALA A N 1
ATOM 618 C CA . ALA A 1 85 ? 8.083 -7.859 14.204 1.00 93.00 85 ALA A CA 1
ATOM 619 C C . ALA A 1 85 ? 7.310 -6.547 14.412 1.00 93.00 85 ALA A C 1
ATOM 621 O O . ALA A 1 85 ? 6.892 -5.926 13.441 1.00 93.00 85 ALA A O 1
ATOM 622 N N . ALA A 1 86 ? 7.215 -6.071 15.659 1.00 93.44 86 ALA A N 1
ATOM 623 C CA . ALA A 1 86 ? 6.555 -4.798 15.972 1.00 93.44 86 ALA A CA 1
ATOM 624 C C . ALA A 1 86 ? 7.126 -3.606 15.181 1.00 93.44 86 ALA A C 1
ATOM 626 O O . ALA A 1 86 ? 6.373 -2.737 14.776 1.00 93.44 86 ALA A O 1
ATOM 627 N N . ALA A 1 87 ? 8.430 -3.615 14.873 1.00 93.25 87 ALA A N 1
ATOM 628 C CA . ALA A 1 87 ? 9.080 -2.592 14.042 1.00 93.25 87 ALA A CA 1
ATOM 629 C C . ALA A 1 87 ? 8.544 -2.516 12.595 1.00 93.25 87 ALA A C 1
ATOM 631 O O . ALA A 1 87 ? 8.882 -1.591 11.860 1.00 93.25 87 ALA A O 1
ATOM 632 N N . ASN A 1 88 ? 7.746 -3.498 12.166 1.00 94.88 88 ASN A N 1
ATOM 633 C CA . ASN A 1 88 ? 7.077 -3.488 10.872 1.00 94.88 88 ASN A CA 1
ATOM 634 C C . ASN A 1 88 ? 5.700 -2.822 10.902 1.00 94.88 88 ASN A C 1
ATOM 636 O O . ASN A 1 88 ? 5.025 -2.847 9.876 1.00 94.88 88 ASN A O 1
ATOM 640 N N . PHE A 1 89 ? 5.290 -2.248 12.039 1.00 95.56 89 PHE A N 1
ATOM 641 C CA . PHE A 1 89 ? 4.031 -1.528 12.206 1.00 95.56 89 PHE A CA 1
ATOM 642 C C . PHE A 1 89 ? 4.256 -0.172 12.874 1.00 95.56 89 PHE A C 1
ATOM 644 O O . PHE A 1 89 ? 4.955 -0.099 13.879 1.00 95.56 89 PHE A O 1
ATOM 651 N N . ASP A 1 90 ? 3.571 0.855 12.376 1.00 95.81 90 ASP A N 1
ATOM 652 C CA . ASP A 1 90 ? 3.397 2.130 13.072 1.00 95.81 90 ASP A CA 1
ATOM 653 C C . ASP A 1 90 ? 1.906 2.376 13.316 1.00 95.81 90 ASP A C 1
ATOM 655 O O . ASP A 1 90 ? 1.046 2.057 12.483 1.00 95.81 90 ASP A O 1
ATOM 659 N N . VAL A 1 91 ? 1.603 2.976 14.467 1.00 95.81 91 VAL A N 1
ATOM 660 C CA . VAL A 1 91 ? 0.285 3.538 14.763 1.00 95.81 91 VAL A CA 1
ATOM 661 C C . VAL A 1 91 ? 0.425 5.047 14.824 1.00 95.81 91 VAL A C 1
ATOM 663 O O . VAL A 1 91 ? 1.220 5.584 15.587 1.00 95.81 91 VAL A O 1
ATOM 666 N N . GLU A 1 92 ? -0.380 5.737 14.035 1.00 96.38 92 GLU A N 1
ATOM 667 C CA . GLU A 1 92 ? -0.333 7.182 13.881 1.00 96.38 92 GLU A CA 1
ATOM 668 C C . GLU A 1 92 ? -1.694 7.785 14.205 1.00 96.38 92 GLU A C 1
ATOM 670 O O . GLU A 1 92 ? -2.727 7.371 13.667 1.00 96.38 92 GLU A O 1
ATOM 675 N N . LEU A 1 93 ? -1.701 8.809 15.057 1.00 96.38 93 LEU A N 1
ATOM 676 C CA . LEU A 1 93 ? -2.926 9.462 15.518 1.00 96.38 93 LEU A CA 1
ATOM 677 C C . LEU A 1 93 ? -2.944 10.934 15.093 1.00 96.38 93 LEU A C 1
ATOM 679 O O . LEU A 1 93 ? -1.923 11.618 15.160 1.00 96.38 93 LEU A O 1
ATOM 683 N N . GLY A 1 94 ? -4.103 11.434 14.663 1.00 96.75 94 GLY A N 1
ATOM 684 C CA . GLY A 1 94 ? -4.290 12.830 14.269 1.00 96.75 94 GLY A CA 1
ATOM 685 C C . GLY A 1 94 ? -5.584 13.427 14.818 1.00 96.75 94 GLY A C 1
ATOM 686 O O . GLY A 1 94 ? -6.662 12.880 14.596 1.00 96.75 94 GLY A O 1
ATOM 687 N N . ASP A 1 95 ? -5.484 14.578 15.486 1.00 95.25 95 ASP A N 1
ATOM 688 C CA . ASP A 1 95 ? -6.621 15.297 16.084 1.00 95.25 95 ASP A CA 1
ATOM 689 C C . ASP A 1 95 ? -7.436 16.057 15.024 1.00 95.25 95 ASP A C 1
ATOM 691 O O . ASP A 1 95 ? -7.372 17.281 14.877 1.00 95.25 95 ASP A O 1
ATOM 695 N N . SER A 1 96 ? -8.133 15.311 14.176 1.00 93.75 96 SER A N 1
ATOM 696 C CA . SER A 1 96 ? -8.990 15.848 13.125 1.00 93.75 96 SER A CA 1
ATOM 697 C C . SER A 1 96 ? -9.998 14.799 12.696 1.00 93.75 96 SER A C 1
ATOM 699 O O . SER A 1 96 ? -9.628 13.648 12.546 1.00 93.75 96 SER A O 1
ATOM 701 N N . ALA A 1 97 ? -11.223 15.209 12.362 1.00 91.81 97 ALA A N 1
ATOM 702 C CA . ALA A 1 97 ? -12.214 14.333 11.729 1.00 91.81 97 ALA A CA 1
ATOM 703 C C . ALA A 1 97 ? -11.984 14.123 10.220 1.00 91.81 97 ALA A C 1
ATOM 705 O O . ALA A 1 97 ? -12.728 13.386 9.574 1.00 91.81 97 ALA A O 1
ATOM 706 N N . THR A 1 98 ? -10.986 14.790 9.625 1.00 94.19 98 THR A N 1
ATOM 707 C CA . THR A 1 98 ? -10.669 14.704 8.190 1.00 94.19 98 THR A CA 1
ATOM 708 C C . THR A 1 98 ? -9.260 14.157 7.979 1.00 94.19 98 THR A C 1
ATOM 710 O O . THR A 1 98 ? -8.280 14.898 7.899 1.00 94.19 98 THR A O 1
ATOM 713 N N . CYS A 1 99 ? -9.159 12.836 7.838 1.00 95.44 99 CYS A N 1
ATOM 714 C CA . CYS A 1 99 ? -7.877 12.128 7.850 1.00 95.44 99 CYS A CA 1
ATOM 715 C C . CYS A 1 99 ? -6.954 12.441 6.667 1.00 95.44 99 CYS A C 1
ATOM 717 O O . CYS A 1 99 ? -5.736 12.337 6.788 1.00 95.44 99 CYS A O 1
ATOM 719 N N . SER A 1 100 ? -7.496 12.894 5.535 1.00 92.12 100 SER A N 1
ATOM 720 C CA . SER A 1 100 ? -6.695 13.279 4.366 1.00 92.12 100 SER A CA 1
ATOM 721 C C . SER A 1 100 ? -5.820 14.517 4.589 1.00 92.12 100 SER A C 1
ATOM 723 O O . SER A 1 100 ? -4.880 14.732 3.832 1.00 92.12 100 SER A O 1
ATOM 725 N N . SER A 1 101 ? -6.140 15.347 5.586 1.00 92.69 101 SER A N 1
ATOM 726 C CA . SER A 1 101 ? -5.414 16.585 5.906 1.00 92.69 101 SER A CA 1
ATOM 727 C C . SER A 1 101 ? -4.954 16.657 7.363 1.00 92.69 101 SER A C 1
ATOM 729 O O . SER A 1 101 ? -4.511 17.714 7.807 1.00 92.69 101 SER A O 1
ATOM 731 N N . ALA A 1 102 ? -5.107 15.571 8.122 1.00 94.81 102 ALA A N 1
ATOM 732 C CA . ALA A 1 102 ? -4.684 15.518 9.511 1.00 94.81 102 ALA A CA 1
ATOM 733 C C . ALA A 1 102 ? -3.150 15.527 9.609 1.00 94.81 102 ALA A C 1
ATOM 735 O O . ALA A 1 102 ? -2.458 14.902 8.802 1.00 94.81 102 ALA A O 1
ATOM 736 N N . THR A 1 103 ? -2.627 16.210 10.625 1.00 95.94 103 THR A N 1
ATOM 737 C CA . THR A 1 103 ? -1.234 16.042 11.048 1.00 95.94 103 THR A CA 1
ATOM 738 C C . THR A 1 103 ? -1.173 14.843 11.979 1.00 95.94 103 THR A C 1
ATOM 740 O O . THR A 1 103 ? -1.892 14.808 12.977 1.00 95.94 103 THR A O 1
ATOM 743 N N . TYR A 1 104 ? -0.324 13.878 11.647 1.00 95.25 104 TYR A N 1
ATOM 744 C CA . TYR A 1 104 ? -0.180 12.640 12.399 1.00 95.25 104 TYR A CA 1
ATOM 745 C C . TYR A 1 104 ? 0.992 12.707 13.371 1.00 95.25 104 TYR A C 1
ATOM 747 O O . TYR A 1 104 ? 2.022 13.309 13.071 1.00 95.25 104 TYR A O 1
ATOM 755 N N . THR A 1 105 ? 0.802 12.099 14.537 1.00 94.81 105 THR A N 1
ATOM 756 C CA . THR A 1 105 ? 1.850 11.833 15.521 1.00 94.81 105 THR A CA 1
ATOM 757 C C . THR A 1 105 ? 1.997 10.329 15.663 1.00 94.81 105 THR A C 1
ATOM 759 O O . THR A 1 105 ? 1.009 9.643 15.942 1.00 94.81 105 THR A O 1
ATOM 762 N N . ASP A 1 106 ? 3.218 9.841 15.490 1.00 94.00 106 ASP A N 1
ATOM 763 C CA . ASP A 1 106 ? 3.546 8.435 15.670 1.00 94.00 106 ASP A CA 1
ATOM 764 C C . ASP A 1 106 ? 3.434 8.003 17.133 1.00 94.00 106 ASP A C 1
ATOM 766 O O . ASP A 1 106 ? 3.721 8.761 18.070 1.00 94.00 106 ASP A O 1
ATOM 770 N N . LYS A 1 107 ? 3.046 6.747 17.320 1.00 94.31 107 LYS A N 1
ATOM 771 C CA . LYS A 1 107 ? 3.023 6.052 18.600 1.00 94.31 107 LYS A CA 1
ATOM 772 C C . LYS A 1 107 ? 4.013 4.906 18.562 1.00 94.31 107 LYS A C 1
ATOM 774 O O . LYS A 1 107 ? 4.191 4.245 17.545 1.00 94.31 107 LYS A O 1
ATOM 779 N N . THR A 1 108 ? 4.655 4.666 19.698 1.00 93.12 108 THR A N 1
ATOM 780 C CA . THR A 1 108 ? 5.532 3.509 19.860 1.00 93.12 108 THR A CA 1
ATOM 781 C C . THR A 1 108 ? 4.689 2.237 19.831 1.00 93.12 108 THR A C 1
ATOM 783 O O . THR A 1 108 ? 3.643 2.179 20.482 1.00 93.12 108 THR A O 1
ATOM 786 N N . VAL A 1 109 ? 5.147 1.220 19.103 1.00 94.81 109 VAL A N 1
ATOM 787 C CA . VAL A 1 109 ? 4.439 -0.054 18.930 1.00 94.81 109 VAL A CA 1
ATOM 788 C C . VAL A 1 109 ? 5.279 -1.210 19.472 1.00 94.81 109 VAL A C 1
ATOM 790 O O . VAL A 1 109 ? 6.494 -1.267 19.279 1.00 94.81 109 VAL A O 1
ATOM 793 N N . ALA A 1 110 ? 4.620 -2.160 20.127 1.00 95.00 110 ALA A N 1
ATOM 794 C CA . ALA A 1 110 ? 5.176 -3.415 20.614 1.00 95.00 110 ALA A CA 1
ATOM 795 C C . ALA A 1 110 ? 4.212 -4.576 20.305 1.00 95.00 110 ALA A C 1
ATOM 797 O O . ALA A 1 110 ? 3.067 -4.368 19.919 1.00 95.00 110 ALA A O 1
ATOM 798 N N . LEU A 1 111 ? 4.645 -5.826 20.494 1.00 94.69 111 LEU A N 1
ATOM 799 C CA . LEU A 1 111 ? 3.770 -6.999 20.289 1.00 94.69 111 LEU A CA 1
ATOM 800 C C . LEU A 1 111 ? 2.712 -7.176 21.396 1.00 94.69 111 LEU A C 1
ATOM 802 O O . LEU A 1 111 ? 1.818 -8.007 21.288 1.00 94.69 111 LEU A O 1
ATOM 806 N N . ALA A 1 112 ? 2.827 -6.421 22.486 1.00 93.44 112 ALA A N 1
ATOM 807 C CA . ALA A 1 112 ? 1.851 -6.376 23.563 1.00 93.44 112 ALA A CA 1
ATOM 808 C C . ALA A 1 112 ? 1.734 -4.929 24.058 1.00 93.44 112 ALA A C 1
ATOM 810 O O . ALA A 1 112 ? 2.760 -4.249 24.132 1.00 93.44 112 ALA A O 1
ATOM 811 N N . PRO A 1 113 ? 0.525 -4.458 24.404 1.00 94.88 113 PRO A N 1
ATOM 812 C CA . PRO A 1 113 ? 0.347 -3.096 24.881 1.00 94.88 113 PRO A CA 1
ATOM 813 C C . PRO A 1 113 ? 1.000 -2.906 26.254 1.00 94.88 113 PRO A C 1
ATOM 815 O O . PRO A 1 113 ? 1.036 -3.818 27.087 1.00 94.88 113 PRO A O 1
ATOM 818 N N . SER A 1 114 ? 1.476 -1.693 26.505 1.00 94.12 114 SER A N 1
ATOM 819 C CA . SER A 1 114 ? 1.959 -1.240 27.810 1.00 94.12 114 SER A CA 1
ATOM 820 C C . SER A 1 114 ? 1.315 0.105 28.159 1.00 94.12 114 SER A C 1
ATOM 822 O O . SER A 1 114 ? 0.342 0.506 27.531 1.00 94.12 114 SER A O 1
ATOM 824 N N . SER A 1 115 ? 1.821 0.817 29.165 1.00 92.69 115 SER A N 1
ATOM 825 C CA . SER A 1 115 ? 1.374 2.188 29.448 1.00 92.69 115 SER A CA 1
ATOM 826 C C . SER A 1 115 ? 1.961 3.229 28.489 1.00 92.69 115 SER A C 1
ATOM 828 O O . SER A 1 115 ? 1.641 4.404 28.597 1.00 92.69 115 SER A O 1
ATOM 830 N N . THR A 1 116 ? 2.889 2.835 27.611 1.00 92.12 116 THR A N 1
ATOM 831 C CA . THR A 1 116 ? 3.581 3.757 26.691 1.00 92.12 116 THR A CA 1
ATOM 832 C C . THR A 1 116 ? 3.668 3.245 25.257 1.00 92.12 116 THR A C 1
ATOM 834 O O . THR A 1 116 ? 4.226 3.931 24.401 1.00 92.12 116 THR A O 1
ATOM 837 N N . GLU A 1 117 ? 3.204 2.024 25.001 1.00 94.44 117 GLU A N 1
ATOM 838 C CA . GLU A 1 117 ? 3.316 1.364 23.704 1.00 94.44 117 GLU A CA 1
ATOM 839 C C . GLU A 1 117 ? 1.981 0.736 23.331 1.00 94.44 117 GLU A C 1
ATOM 841 O O . GLU A 1 117 ? 1.358 0.033 24.133 1.00 94.44 117 GLU A O 1
ATOM 846 N N . TRP A 1 118 ? 1.580 0.964 22.088 1.00 96.06 118 TRP A N 1
ATOM 847 C CA . TRP A 1 118 ? 0.461 0.277 21.473 1.00 96.06 118 TRP A CA 1
ATOM 848 C C . TRP A 1 118 ? 0.850 -1.171 21.172 1.00 96.06 118 TRP A C 1
ATOM 850 O O . TRP A 1 118 ? 1.953 -1.451 20.709 1.00 96.06 118 TRP A O 1
ATOM 860 N N . GLY A 1 119 ? -0.063 -2.102 21.420 1.00 96.00 119 GLY A N 1
ATOM 861 C CA . GLY A 1 119 ? 0.089 -3.500 21.041 1.00 96.00 119 GLY A CA 1
ATOM 862 C C . GLY A 1 119 ? -0.338 -3.736 19.595 1.00 96.00 119 GLY A C 1
ATOM 863 O O . GLY A 1 119 ? -1.391 -3.248 19.189 1.00 96.00 119 GLY A O 1
ATOM 864 N N . VAL A 1 120 ? 0.422 -4.536 18.852 1.00 96.62 120 VAL A N 1
ATOM 865 C CA . VAL A 1 120 ? 0.016 -5.105 17.562 1.00 96.62 120 VAL A CA 1
ATOM 866 C C . VAL A 1 120 ? 0.161 -6.623 17.587 1.00 96.62 120 VAL A C 1
ATOM 868 O O . VAL A 1 120 ? 1.198 -7.151 17.983 1.00 96.62 120 VAL A O 1
ATOM 871 N N . ASP A 1 121 ? -0.878 -7.322 17.145 1.00 96.62 121 ASP A N 1
ATOM 872 C CA . ASP A 1 121 ? -0.865 -8.767 16.930 1.00 96.62 121 ASP A CA 1
ATOM 873 C C . ASP A 1 121 ? -1.418 -9.099 15.544 1.00 96.62 121 ASP A C 1
ATOM 875 O O . ASP A 1 121 ? -2.364 -8.461 15.077 1.00 96.62 121 ASP A O 1
ATOM 879 N N . VAL A 1 122 ? -0.840 -10.109 14.897 1.00 97.00 122 VAL A N 1
ATOM 880 C CA . VAL A 1 122 ? -1.311 -10.616 13.606 1.00 97.00 122 VAL A CA 1
ATOM 881 C C . VAL A 1 122 ? -1.595 -12.101 13.746 1.00 97.00 122 VAL A C 1
ATOM 883 O O . VAL A 1 122 ? -0.677 -12.916 13.846 1.00 97.00 122 VAL A O 1
ATOM 886 N N . THR A 1 123 ? -2.879 -12.451 13.717 1.00 95.44 123 THR A N 1
ATOM 887 C CA . THR A 1 123 ? -3.341 -13.829 13.882 1.00 95.44 123 THR A CA 1
ATOM 888 C C . THR A 1 123 ? -4.379 -14.166 12.815 1.00 95.44 123 THR A C 1
ATOM 890 O O . THR A 1 123 ? -5.450 -13.560 12.745 1.00 95.44 123 THR A O 1
ATOM 893 N N . GLY A 1 124 ? -4.084 -15.174 11.988 1.00 95.25 124 GLY A N 1
ATOM 894 C CA . GLY A 1 124 ? -4.921 -15.500 10.831 1.00 95.25 124 GLY A CA 1
ATOM 895 C C . GLY A 1 124 ? -5.020 -14.293 9.901 1.00 95.25 124 GLY A C 1
ATOM 896 O O . GLY A 1 124 ? -3.999 -13.718 9.553 1.00 95.25 124 GLY A O 1
ATOM 897 N N . GLN A 1 125 ? -6.242 -13.875 9.561 1.00 96.69 125 GLN A N 1
ATOM 898 C CA . GLN A 1 125 ? -6.498 -12.745 8.652 1.00 96.69 125 GLN A CA 1
ATOM 899 C C . GLN A 1 125 ? -6.759 -11.431 9.387 1.00 96.69 125 GLN A C 1
ATOM 901 O O . GLN A 1 125 ? -7.335 -10.504 8.822 1.00 96.69 125 GLN A O 1
ATOM 906 N N . VAL A 1 126 ? -6.401 -11.370 10.668 1.00 97.75 126 VAL A N 1
ATOM 907 C CA . VAL A 1 126 ? -6.745 -10.251 11.537 1.00 97.75 126 VAL A CA 1
ATOM 908 C C . VAL A 1 126 ? -5.480 -9.608 12.071 1.00 97.75 126 VAL A C 1
ATOM 910 O O . VAL A 1 126 ? -4.662 -10.268 12.711 1.00 97.75 126 VAL A O 1
ATOM 913 N N . ILE A 1 127 ? -5.364 -8.301 11.851 1.00 98.19 127 ILE A N 1
ATOM 914 C CA . ILE A 1 127 ? -4.448 -7.446 12.604 1.00 98.19 127 ILE A CA 1
ATOM 915 C C . ILE A 1 127 ? -5.241 -6.842 13.756 1.00 98.19 127 ILE A C 1
ATOM 917 O O . ILE A 1 127 ? -6.278 -6.219 13.527 1.00 98.19 127 ILE A O 1
ATOM 921 N N . THR A 1 128 ? -4.761 -7.011 14.982 1.00 98.00 128 THR A N 1
ATOM 922 C CA . THR A 1 128 ? -5.362 -6.427 16.183 1.00 98.00 128 THR A CA 1
ATOM 923 C C . THR A 1 128 ? -4.434 -5.368 16.752 1.00 98.00 128 THR A C 1
ATOM 925 O O . THR A 1 128 ? -3.296 -5.666 17.104 1.00 98.00 128 THR A O 1
ATOM 928 N N . LEU A 1 129 ? -4.935 -4.144 16.878 1.00 97.88 129 LEU A N 1
ATOM 929 C CA . LEU A 1 129 ? -4.308 -3.076 17.641 1.00 97.88 129 LEU A CA 1
ATOM 930 C C . LEU A 1 129 ? -4.920 -3.018 19.034 1.00 97.88 129 LEU A C 1
ATOM 932 O O . LEU A 1 129 ? -6.141 -3.056 19.197 1.00 97.88 129 LEU A O 1
ATOM 936 N N . SER A 1 130 ? -4.063 -2.894 20.034 1.00 97.06 130 SER A N 1
ATOM 937 C CA . SER A 1 130 ? -4.450 -2.659 21.420 1.00 97.06 130 SER A CA 1
ATOM 938 C C . SER A 1 130 ? -3.875 -1.311 21.840 1.00 97.06 130 SER A C 1
ATOM 940 O O . SER A 1 130 ? -2.649 -1.184 21.855 1.00 97.06 130 SER A O 1
ATOM 942 N N . PRO A 1 131 ? -4.708 -0.304 22.146 1.00 96.00 131 PRO A N 1
ATOM 943 C CA . PRO A 1 131 ? -4.215 0.971 22.648 1.00 96.00 131 PRO A CA 1
ATOM 944 C C . PRO A 1 131 ? -3.327 0.793 23.875 1.00 96.00 131 PRO A C 1
ATOM 946 O O . PRO A 1 131 ? -3.534 -0.138 24.663 1.00 96.00 131 PRO A O 1
ATOM 949 N N . ASP A 1 132 ? -2.359 1.692 24.052 1.00 93.88 132 ASP A N 1
ATOM 950 C CA . ASP A 1 132 ? -1.661 1.770 25.332 1.00 93.88 132 ASP A CA 1
ATOM 951 C C . ASP A 1 132 ? -2.664 2.088 26.462 1.00 93.88 132 ASP A C 1
ATOM 953 O O . ASP A 1 132 ? -3.771 2.587 26.232 1.00 93.88 132 ASP A O 1
ATOM 957 N N . THR A 1 133 ? -2.329 1.724 27.699 1.00 90.94 133 THR A N 1
ATOM 958 C CA . THR A 1 133 ? -3.315 1.767 28.790 1.00 90.94 133 THR A CA 1
ATOM 959 C C . THR A 1 133 ? -3.720 3.179 29.204 1.00 90.94 133 THR A C 1
ATOM 961 O O . THR A 1 133 ? -4.754 3.327 29.858 1.00 90.94 133 THR A O 1
ATOM 964 N N . ASP A 1 134 ? -2.950 4.201 28.832 1.00 91.69 134 ASP A N 1
ATOM 965 C CA . ASP A 1 134 ? -3.171 5.589 29.240 1.00 91.69 134 ASP A CA 1
ATOM 966 C C . ASP A 1 134 ? -3.771 6.438 28.104 1.00 91.69 134 ASP A C 1
ATOM 968 O O . ASP A 1 134 ? -4.289 7.530 28.355 1.00 91.69 134 ASP A O 1
ATOM 972 N N . GLU A 1 135 ? -3.768 5.930 26.871 1.00 92.81 135 GLU A N 1
ATOM 973 C CA . GLU A 1 135 ? -4.319 6.605 25.707 1.00 92.81 135 GLU A CA 1
ATOM 974 C C . GLU A 1 135 ? -5.836 6.786 25.818 1.00 92.81 135 GLU A C 1
ATOM 976 O O . GLU A 1 135 ? -6.595 5.906 26.228 1.00 92.81 135 GLU A O 1
ATOM 981 N N . THR A 1 136 ? -6.300 7.949 25.380 1.00 94.00 136 THR A N 1
ATOM 982 C CA . THR A 1 136 ? -7.708 8.192 25.100 1.00 94.00 136 THR A CA 1
ATOM 983 C C . THR A 1 136 ? -7.813 9.029 23.840 1.00 94.00 136 THR A C 1
ATOM 985 O O . THR A 1 136 ? -7.058 9.983 23.653 1.00 94.00 136 THR A O 1
ATOM 988 N N . LEU A 1 137 ? -8.768 8.684 22.981 1.00 95.00 137 LEU A N 1
ATOM 989 C CA . LEU A 1 137 ? -9.079 9.461 21.791 1.00 95.00 137 LEU A CA 1
ATOM 990 C C . LEU A 1 137 ? -10.515 9.928 21.886 1.00 95.00 137 LEU A C 1
ATOM 992 O O . LEU A 1 137 ? -11.411 9.172 22.256 1.00 95.00 137 LEU A O 1
ATOM 996 N N . THR A 1 138 ? -10.736 11.186 21.542 1.00 94.50 138 THR A N 1
ATOM 997 C CA . THR A 1 138 ? -12.077 11.745 21.435 1.00 94.50 138 THR A CA 1
ATOM 998 C C . THR A 1 138 ? -12.743 11.298 20.135 1.00 94.50 138 THR A C 1
ATOM 1000 O O . THR A 1 138 ? -12.089 10.914 19.165 1.00 94.50 138 THR A O 1
ATOM 1003 N N . ALA A 1 139 ? -14.072 11.377 20.103 1.00 94.88 139 ALA A N 1
ATOM 1004 C CA . ALA A 1 139 ? -14.848 11.188 18.885 1.00 94.88 139 ALA A CA 1
ATOM 1005 C C . ALA A 1 139 ? -14.312 12.056 17.733 1.00 94.88 139 ALA A C 1
ATOM 1007 O O . ALA A 1 139 ? -14.111 13.263 17.881 1.00 94.88 139 ALA A O 1
ATOM 1008 N N . GLY A 1 140 ? -14.128 11.432 16.574 1.00 95.00 140 GLY A N 1
ATOM 1009 C CA . GLY A 1 140 ? -13.614 12.054 15.364 1.00 95.00 140 GLY A CA 1
ATOM 1010 C C . GLY A 1 140 ? -12.095 12.048 15.237 1.00 95.00 140 GLY A C 1
ATOM 1011 O O . GLY A 1 140 ? -11.615 12.594 14.256 1.00 95.00 140 GLY A O 1
ATOM 1012 N N . TYR A 1 141 ? -11.329 11.451 16.154 1.00 96.75 141 TYR A N 1
ATOM 1013 C CA . TYR A 1 141 ? -9.881 11.324 15.966 1.00 96.75 141 TYR A CA 1
ATOM 1014 C C . TYR A 1 141 ? -9.558 10.468 14.739 1.00 96.75 141 TYR A C 1
ATOM 1016 O O . TYR A 1 141 ? -10.216 9.459 14.479 1.00 96.75 141 TYR A O 1
ATOM 1024 N N . CYS A 1 142 ? -8.519 10.834 13.999 1.00 97.62 142 CYS A N 1
ATOM 1025 C CA . CYS A 1 142 ? -8.009 10.018 12.913 1.00 97.62 142 CYS A CA 1
ATOM 1026 C C . CYS A 1 142 ? -6.979 9.021 13.417 1.00 97.62 142 CYS A C 1
ATOM 1028 O O . CYS A 1 142 ? -6.034 9.383 14.114 1.00 97.62 142 CYS A O 1
ATOM 1030 N N . MET A 1 143 ? -7.134 7.781 12.977 1.00 96.50 143 MET A N 1
ATOM 1031 C CA . MET A 1 143 ? -6.203 6.692 13.213 1.00 96.50 143 MET A CA 1
ATOM 1032 C C . MET A 1 143 ? -5.630 6.233 11.880 1.00 96.50 143 MET A C 1
ATOM 1034 O O . MET A 1 143 ? -6.339 6.186 10.867 1.00 96.50 143 MET A O 1
ATOM 1038 N N . ARG A 1 144 ? -4.344 5.897 11.878 1.00 96.69 144 ARG A N 1
ATOM 1039 C CA . ARG A 1 144 ? -3.680 5.278 10.743 1.00 96.69 144 ARG A CA 1
ATOM 1040 C C . ARG A 1 144 ? -2.778 4.148 11.227 1.00 96.69 144 ARG A C 1
ATOM 1042 O O . ARG A 1 144 ? -1.917 4.355 12.071 1.00 96.69 144 ARG A O 1
ATOM 1049 N N . LEU A 1 145 ? -3.022 2.955 10.700 1.00 96.94 145 LEU A N 1
ATOM 1050 C CA . LEU A 1 145 ? -2.100 1.830 10.772 1.00 96.94 145 LEU A CA 1
ATOM 1051 C C . LEU A 1 145 ? -1.211 1.895 9.534 1.00 96.94 145 LEU A C 1
ATOM 1053 O O . LEU A 1 145 ? -1.732 1.983 8.419 1.00 96.94 145 LEU A O 1
ATOM 1057 N N . VAL A 1 146 ? 0.097 1.819 9.723 1.00 96.75 146 VAL A N 1
ATOM 1058 C CA . VAL A 1 146 ? 1.090 1.696 8.651 1.00 96.75 146 VAL A CA 1
ATOM 1059 C C . VAL A 1 146 ? 1.863 0.410 8.874 1.00 96.75 146 VAL A C 1
ATOM 1061 O O . VAL A 1 146 ? 2.136 0.051 10.016 1.00 96.75 146 VAL A O 1
ATOM 1064 N N . TRP A 1 147 ? 2.212 -0.292 7.801 1.00 95.44 147 TRP A N 1
ATOM 1065 C CA . TRP A 1 147 ? 3.048 -1.484 7.895 1.00 95.44 147 TRP A CA 1
ATOM 1066 C C . TRP A 1 147 ? 4.056 -1.595 6.753 1.00 95.44 147 TRP A C 1
ATOM 1068 O O . TRP A 1 147 ? 3.934 -0.929 5.719 1.00 95.44 147 TRP A O 1
ATOM 1078 N N . GLY A 1 148 ? 5.031 -2.486 6.925 1.00 95.19 148 GLY A N 1
ATOM 1079 C CA . GLY A 1 148 ? 6.060 -2.775 5.932 1.00 95.19 148 GLY A CA 1
ATOM 1080 C C . GLY A 1 148 ? 7.104 -1.669 5.811 1.00 95.19 148 GLY A C 1
ATOM 1081 O O . GLY A 1 148 ? 7.362 -0.930 6.753 1.00 95.19 148 GLY A O 1
ATOM 1082 N N . THR A 1 149 ? 7.688 -1.493 4.626 1.00 94.19 149 THR A N 1
ATOM 1083 C CA . THR A 1 149 ? 8.796 -0.541 4.404 1.00 94.19 149 THR A CA 1
ATOM 1084 C C . THR A 1 149 ? 8.416 0.932 4.580 1.00 94.19 149 THR A C 1
ATOM 1086 O O . THR A 1 149 ? 9.286 1.798 4.503 1.00 94.19 149 THR A O 1
ATOM 1089 N N . ALA A 1 150 ? 7.127 1.237 4.752 1.00 91.12 150 ALA A N 1
ATOM 1090 C CA . ALA A 1 150 ? 6.648 2.583 5.043 1.00 91.12 150 ALA A CA 1
ATOM 1091 C C . ALA A 1 150 ? 6.753 2.948 6.533 1.00 91.12 150 ALA A C 1
ATOM 1093 O O . ALA A 1 150 ? 6.592 4.127 6.853 1.00 91.12 150 ALA A O 1
ATOM 1094 N N . THR A 1 151 ? 7.034 1.984 7.419 1.00 90.38 151 THR A N 1
ATOM 1095 C CA . THR A 1 151 ? 7.219 2.277 8.841 1.00 90.38 151 THR A CA 1
ATOM 1096 C C . THR A 1 151 ? 8.574 2.911 9.104 1.00 90.38 151 THR A C 1
ATOM 1098 O O . THR A 1 151 ? 9.603 2.550 8.514 1.00 90.38 151 THR A O 1
ATOM 1101 N N . ASN A 1 152 ? 8.560 3.915 9.967 1.00 81.75 152 ASN A N 1
ATOM 1102 C CA . ASN A 1 152 ? 9.713 4.737 10.293 1.00 81.75 152 ASN A CA 1
ATOM 1103 C C . ASN A 1 152 ? 9.878 4.958 11.805 1.00 81.75 152 ASN A C 1
ATOM 1105 O O . ASN A 1 152 ? 10.962 5.381 12.228 1.00 81.75 152 ASN A O 1
ATOM 1109 N N . THR A 1 153 ? 8.868 4.631 12.619 1.00 73.06 153 THR A N 1
ATOM 1110 C CA . THR A 1 153 ? 8.927 4.803 14.070 1.00 73.06 153 THR A CA 1
ATOM 1111 C C . THR A 1 153 ? 9.426 3.527 14.748 1.00 73.06 153 THR A C 1
ATOM 1113 O O . THR A 1 153 ? 8.951 2.424 14.528 1.00 73.06 153 THR A O 1
ATOM 1116 N N . GLY A 1 154 ? 10.477 3.647 15.568 1.00 59.56 154 GLY A N 1
ATOM 1117 C CA . GLY A 1 154 ? 11.119 2.490 16.218 1.00 59.56 154 GLY A CA 1
ATOM 1118 C C . GLY A 1 154 ? 12.066 1.677 15.318 1.00 59.56 154 GLY A C 1
ATOM 1119 O O . GLY A 1 154 ? 12.762 0.789 15.812 1.00 59.56 154 GLY A O 1
ATOM 1120 N N . GLY A 1 155 ? 12.167 2.018 14.031 1.00 66.31 155 GLY A N 1
ATOM 1121 C CA . GLY A 1 155 ? 13.081 1.423 13.054 1.00 66.31 155 GLY A CA 1
ATOM 1122 C C . GLY A 1 155 ? 12.543 1.566 11.630 1.00 66.31 155 GLY A C 1
ATOM 1123 O O . GLY A 1 155 ? 11.388 1.917 11.436 1.00 66.31 155 GLY A O 1
ATOM 1124 N N . THR A 1 156 ? 13.374 1.307 10.617 1.00 79.31 156 THR A N 1
ATOM 1125 C CA . THR A 1 156 ? 12.870 1.154 9.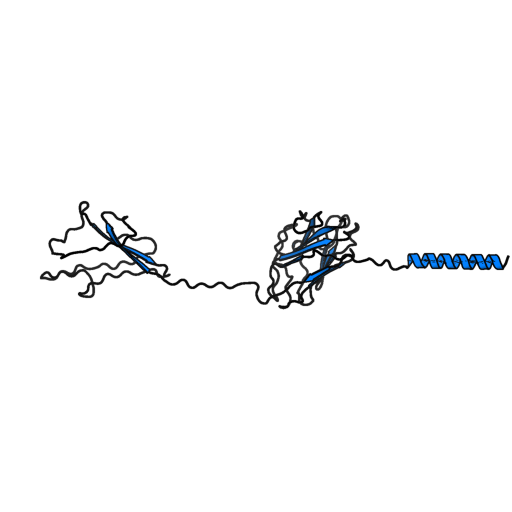243 1.00 79.31 156 THR A CA 1
ATOM 1126 C C . THR A 1 156 ? 12.238 -0.225 9.115 1.00 79.31 156 THR A C 1
ATOM 1128 O O . THR A 1 156 ? 12.929 -1.228 9.330 1.00 79.31 156 THR A O 1
ATOM 1131 N N . GLY A 1 157 ? 10.954 -0.276 8.763 1.00 82.38 157 GLY A N 1
ATOM 1132 C CA . GLY A 1 157 ? 10.273 -1.531 8.470 1.00 82.38 157 GLY A CA 1
ATOM 1133 C C . GLY A 1 157 ? 10.933 -2.307 7.336 1.00 82.38 157 GLY A C 1
ATOM 1134 O O . GLY A 1 157 ? 11.699 -1.784 6.524 1.00 82.38 157 GLY A O 1
ATOM 1135 N N . SER A 1 158 ? 10.645 -3.597 7.288 1.00 89.88 158 SER A N 1
ATOM 1136 C CA . SER A 1 158 ? 11.054 -4.487 6.205 1.00 89.88 158 SER A CA 1
ATOM 1137 C C . SER A 1 158 ? 9.892 -4.713 5.240 1.00 89.88 158 SER A C 1
ATOM 1139 O O . SER A 1 158 ? 8.771 -4.275 5.470 1.00 89.88 158 SER A O 1
ATOM 1141 N N . THR A 1 159 ? 10.139 -5.406 4.131 1.00 87.50 159 THR A N 1
ATOM 1142 C CA . THR A 1 159 ? 9.053 -5.875 3.261 1.00 87.50 159 THR A CA 1
ATOM 1143 C C . THR A 1 159 ? 8.041 -6.672 4.084 1.00 87.50 159 THR A C 1
ATOM 1145 O O . THR A 1 159 ? 8.429 -7.584 4.818 1.00 87.50 159 THR A O 1
ATOM 1148 N N . SER A 1 160 ? 6.760 -6.320 3.975 1.00 90.44 160 SER A N 1
ATOM 1149 C CA . SER A 1 160 ? 5.699 -7.034 4.677 1.00 90.44 160 SER A CA 1
ATOM 1150 C C . SER A 1 160 ? 5.459 -8.416 4.071 1.00 90.44 160 SER A C 1
ATOM 1152 O O . SER A 1 160 ? 5.661 -8.670 2.886 1.00 90.44 160 SER A O 1
ATOM 1154 N N . THR A 1 161 ? 5.038 -9.333 4.926 1.00 89.50 161 THR A N 1
ATOM 1155 C CA . THR A 1 161 ? 4.569 -10.677 4.603 1.00 89.50 161 THR A CA 1
ATOM 1156 C C . THR A 1 161 ? 3.078 -10.716 4.272 1.00 89.50 161 THR A C 1
ATOM 1158 O O . THR A 1 161 ? 2.595 -11.757 3.833 1.00 89.50 161 THR A O 1
ATOM 1161 N N . ILE A 1 162 ? 2.361 -9.597 4.434 1.00 94.31 162 ILE A N 1
ATOM 1162 C CA . ILE A 1 162 ? 0.956 -9.461 4.046 1.00 94.31 162 ILE A CA 1
ATOM 1163 C C . ILE A 1 162 ? 0.858 -9.516 2.520 1.00 94.31 162 ILE A C 1
ATOM 1165 O O . ILE A 1 162 ? 1.192 -8.550 1.828 1.00 94.31 162 ILE A O 1
ATOM 1169 N N . ALA A 1 163 ? 0.394 -10.640 1.986 1.00 96.06 163 ALA A N 1
ATOM 1170 C CA . ALA A 1 163 ? 0.198 -10.851 0.559 1.00 96.06 163 ALA A CA 1
ATOM 1171 C C . ALA A 1 163 ? -1.265 -10.703 0.155 1.00 96.06 163 ALA A C 1
ATOM 1173 O O . ALA A 1 163 ? -2.170 -11.119 0.881 1.00 96.06 163 ALA A O 1
ATOM 1174 N N . ASN A 1 164 ? -1.458 -10.114 -1.024 1.00 96.62 164 ASN A N 1
ATOM 1175 C CA . ASN A 1 164 ? -2.768 -9.952 -1.637 1.00 96.62 164 ASN A CA 1
ATOM 1176 C C . ASN A 1 164 ? -3.401 -11.304 -1.965 1.00 96.62 164 ASN A C 1
ATOM 1178 O O . ASN A 1 164 ? -2.690 -12.275 -2.255 1.00 96.62 164 ASN A O 1
ATOM 1182 N N . GLY A 1 165 ? -4.731 -11.310 -1.971 1.00 95.50 165 GLY A N 1
ATOM 1183 C CA . GLY A 1 165 ? -5.557 -12.434 -2.376 1.00 95.50 165 GLY A CA 1
ATOM 1184 C C . GLY A 1 165 ? -5.487 -12.768 -3.867 1.00 95.50 165 GLY A C 1
ATOM 1185 O O . GLY A 1 165 ? -4.506 -12.479 -4.571 1.00 95.50 165 GLY A O 1
ATOM 1186 N N . ALA A 1 166 ? -6.525 -13.447 -4.343 1.00 96.19 166 ALA A N 1
ATOM 1187 C CA . ALA A 1 166 ? -6.732 -13.694 -5.762 1.00 96.19 166 ALA A CA 1
ATOM 1188 C C . ALA A 1 166 ? -7.144 -12.396 -6.477 1.00 96.19 166 ALA A C 1
ATOM 1190 O O . ALA A 1 166 ? -7.571 -11.440 -5.850 1.00 96.19 166 ALA A O 1
ATOM 1191 N N . ALA A 1 167 ? -7.004 -12.342 -7.803 1.00 96.75 167 ALA A N 1
ATOM 1192 C CA . ALA A 1 167 ? -7.531 -11.209 -8.558 1.00 96.75 167 ALA A CA 1
ATOM 1193 C C . ALA A 1 167 ? -9.064 -11.281 -8.602 1.00 96.75 167 ALA A C 1
ATOM 1195 O O . ALA A 1 167 ? -9.614 -12.127 -9.316 1.00 96.75 167 ALA A O 1
ATOM 1196 N N . ASP A 1 168 ? -9.736 -10.404 -7.859 1.00 94.56 168 ASP A N 1
ATOM 1197 C CA . ASP A 1 168 ? -11.175 -10.172 -7.927 1.00 94.56 168 ASP A CA 1
ATOM 1198 C C . ASP A 1 168 ? -11.581 -8.773 -7.399 1.00 94.56 168 ASP A C 1
ATOM 1200 O O . ASP A 1 168 ? -10.738 -7.936 -7.070 1.00 94.56 168 ASP A O 1
ATOM 1204 N N . ASP A 1 169 ? -12.890 -8.494 -7.422 1.00 90.88 169 ASP A N 1
ATOM 1205 C CA . ASP A 1 169 ? -13.523 -7.222 -7.042 1.00 90.88 169 ASP A CA 1
ATOM 1206 C C . ASP A 1 169 ? -14.331 -7.311 -5.731 1.00 90.88 169 ASP A C 1
ATOM 1208 O O . ASP A 1 169 ? -15.200 -6.471 -5.471 1.00 90.88 169 ASP A O 1
ATOM 1212 N N . ASN A 1 170 ? -14.107 -8.353 -4.919 1.00 92.44 170 ASN A N 1
ATOM 1213 C CA . ASN A 1 170 ? -14.877 -8.594 -3.693 1.00 92.44 170 ASN A CA 1
ATOM 1214 C C . ASN A 1 170 ? -14.031 -8.596 -2.413 1.00 92.44 170 ASN A C 1
ATOM 1216 O O . ASN A 1 170 ? -14.566 -8.813 -1.320 1.00 92.44 170 ASN A O 1
ATOM 1220 N N . ASP A 1 171 ? -12.746 -8.290 -2.537 1.00 96.56 171 ASP A N 1
ATOM 1221 C CA . ASP A 1 171 ? -11.835 -8.198 -1.417 1.00 96.56 171 ASP A CA 1
ATOM 1222 C C . ASP A 1 171 ? -12.182 -7.053 -0.458 1.00 96.56 171 ASP A C 1
ATOM 1224 O O . ASP A 1 171 ? -12.557 -5.939 -0.838 1.00 96.56 171 ASP A O 1
ATOM 1228 N N . THR A 1 172 ? -12.075 -7.328 0.843 1.00 97.25 172 THR A N 1
ATOM 1229 C CA . THR A 1 172 ? -12.442 -6.370 1.885 1.00 97.25 172 THR A CA 1
ATOM 1230 C C . THR A 1 172 ? -11.478 -6.368 3.058 1.00 97.25 172 THR A C 1
ATOM 1232 O O . THR A 1 172 ? -10.813 -7.355 3.373 1.00 97.25 172 THR A O 1
ATOM 1235 N N . ILE A 1 173 ? -11.447 -5.228 3.743 1.00 98.25 173 ILE A N 1
ATOM 1236 C CA . ILE A 1 173 ? -10.851 -5.067 5.063 1.00 98.25 173 ILE A CA 1
ATOM 1237 C C . ILE A 1 173 ? -11.939 -4.509 5.979 1.00 98.25 173 ILE A C 1
ATOM 1239 O O . ILE A 1 173 ? -12.354 -3.353 5.851 1.00 98.25 173 ILE A O 1
ATOM 1243 N N . ALA A 1 174 ? -12.432 -5.337 6.894 1.00 98.12 174 ALA A N 1
ATOM 1244 C CA . ALA A 1 174 ? -13.415 -4.934 7.889 1.00 98.12 174 ALA A CA 1
ATOM 1245 C C . ALA A 1 174 ? -12.720 -4.349 9.123 1.00 98.12 174 ALA A C 1
ATOM 1247 O O . ALA A 1 174 ? -11.832 -4.974 9.701 1.00 98.12 174 ALA A O 1
ATOM 1248 N N . VAL A 1 175 ? -13.154 -3.161 9.534 1.00 98.25 175 VAL A N 1
ATOM 1249 C CA . VAL A 1 175 ? -12.739 -2.502 10.774 1.00 98.25 175 VAL A CA 1
ATOM 1250 C C . VAL A 1 175 ? -13.801 -2.777 11.832 1.00 98.25 175 VAL A C 1
ATOM 1252 O O . VAL A 1 175 ? -14.979 -2.507 11.600 1.00 98.25 175 VAL A O 1
ATOM 1255 N N . ALA A 1 176 ? -13.398 -3.329 12.971 1.00 96.69 176 ALA A N 1
ATOM 1256 C CA . ALA A 1 176 ? -14.264 -3.621 14.116 1.00 96.69 176 ALA A CA 1
ATOM 1257 C C . ALA A 1 176 ? -13.427 -3.706 15.400 1.00 96.69 176 ALA A C 1
ATOM 1259 O O . ALA A 1 176 ? -12.228 -3.449 15.365 1.00 96.69 176 ALA A O 1
ATOM 1260 N N . GLY A 1 177 ? -14.007 -4.092 16.534 1.00 95.25 177 GLY A N 1
ATOM 1261 C CA . GLY A 1 177 ? -13.256 -4.358 17.762 1.00 95.25 177 GLY A CA 1
ATOM 1262 C C . GLY A 1 177 ? -14.049 -4.010 19.014 1.00 95.25 177 GLY A C 1
ATOM 1263 O O . GLY A 1 177 ? -15.254 -3.761 18.948 1.00 95.25 177 GLY A O 1
ATOM 1264 N N . ALA A 1 178 ? -13.377 -3.988 20.162 1.00 94.75 178 ALA A N 1
ATOM 1265 C CA . ALA A 1 178 ? -14.012 -3.655 21.435 1.00 94.75 178 ALA A CA 1
ATOM 1266 C C . ALA A 1 178 ? -14.348 -2.159 21.569 1.00 94.75 178 ALA A C 1
ATOM 1268 O O . ALA A 1 178 ? -15.296 -1.828 22.275 1.00 94.75 178 ALA A O 1
ATOM 1269 N N . PHE A 1 179 ? -13.651 -1.284 20.831 1.00 94.38 179 PHE A N 1
ATOM 1270 C CA . PHE A 1 179 ? -13.950 0.156 20.777 1.00 94.38 179 PHE A CA 1
ATOM 1271 C C . PHE A 1 179 ? -15.336 0.486 20.191 1.00 94.38 179 PHE A C 1
ATOM 1273 O O . PHE A 1 179 ? -15.855 1.582 20.376 1.00 94.38 179 PHE A O 1
ATOM 1280 N N . GLY A 1 180 ? -15.965 -0.479 19.513 1.00 93.19 180 GLY A N 1
ATOM 1281 C CA . GLY A 1 180 ? -17.355 -0.411 19.078 1.00 93.19 180 GLY A CA 1
ATOM 1282 C C . GLY A 1 180 ? -17.568 0.129 17.667 1.00 93.19 180 GLY A C 1
ATOM 1283 O O . GLY A 1 180 ? -18.561 -0.254 17.057 1.00 93.19 180 GLY A O 1
ATOM 1284 N N . ASP A 1 181 ? -16.680 0.947 17.098 1.00 95.62 181 ASP A N 1
ATOM 1285 C CA . ASP A 1 181 ? -16.897 1.427 15.729 1.00 95.62 181 ASP A CA 1
ATOM 1286 C C . ASP A 1 181 ? -16.736 0.309 14.690 1.00 95.62 181 ASP A C 1
ATOM 1288 O O . ASP A 1 181 ? -15.960 -0.634 14.857 1.00 95.62 181 ASP A O 1
ATOM 1292 N N . THR A 1 182 ? -17.476 0.422 13.585 1.00 97.00 182 THR A N 1
ATOM 1293 C CA . THR A 1 182 ? -17.437 -0.558 12.491 1.00 97.00 182 THR A CA 1
ATOM 1294 C C . THR A 1 182 ? -17.363 0.104 11.125 1.00 97.00 182 THR A C 1
ATOM 1296 O O . THR A 1 182 ? -17.991 1.133 10.882 1.00 97.00 182 THR A O 1
ATOM 1299 N N . GLY A 1 183 ? -16.618 -0.500 10.205 1.00 97.00 183 GLY A N 1
ATOM 1300 C CA . GLY A 1 183 ? -16.505 -0.047 8.823 1.00 97.00 183 GLY A CA 1
ATOM 1301 C C . GLY A 1 183 ? -16.015 -1.158 7.907 1.00 97.00 183 GLY A C 1
ATOM 1302 O O . GLY A 1 183 ? -15.512 -2.183 8.361 1.00 97.00 183 GLY A O 1
ATOM 1303 N N . THR A 1 184 ? -16.147 -0.959 6.603 1.00 97.25 184 THR A N 1
ATOM 1304 C CA . THR A 1 184 ? -15.615 -1.887 5.602 1.00 97.25 184 THR A CA 1
ATOM 1305 C C . THR A 1 184 ? -14.958 -1.087 4.496 1.00 97.25 184 THR A C 1
ATOM 1307 O O . THR A 1 184 ? -15.539 -0.129 3.987 1.00 97.25 184 THR A O 1
ATOM 1310 N N . ILE A 1 185 ? -13.739 -1.477 4.150 1.00 97.81 185 ILE A N 1
ATOM 1311 C CA . ILE A 1 185 ? -12.993 -0.961 3.010 1.00 97.81 185 ILE A CA 1
ATOM 1312 C C . ILE A 1 185 ? -13.045 -2.044 1.940 1.00 97.81 185 ILE A C 1
ATOM 1314 O O . ILE A 1 185 ? -12.731 -3.192 2.238 1.00 97.81 185 ILE A O 1
ATOM 1318 N N . THR A 1 186 ? -13.434 -1.693 0.720 1.00 96.44 186 THR A N 1
ATOM 1319 C CA . THR A 1 186 ? -13.297 -2.575 -0.444 1.00 96.44 186 THR A CA 1
ATOM 1320 C C . THR A 1 186 ? -11.918 -2.380 -1.059 1.00 96.44 186 THR A C 1
ATOM 1322 O O . THR A 1 186 ? -11.426 -1.250 -1.144 1.00 96.44 186 THR A O 1
ATOM 1325 N N . VAL A 1 187 ? -11.294 -3.472 -1.472 1.00 95.44 187 VAL A N 1
ATOM 1326 C CA . VAL A 1 187 ? -9.995 -3.492 -2.136 1.00 95.44 187 VAL A CA 1
ATOM 1327 C C . VAL A 1 187 ? -10.176 -4.282 -3.421 1.00 95.44 187 VAL A C 1
ATOM 1329 O O . VAL A 1 187 ? -10.748 -5.357 -3.380 1.00 95.44 187 VAL A O 1
ATOM 1332 N N . ASP A 1 188 ? -9.689 -3.761 -4.541 1.00 95.31 188 ASP A N 1
ATOM 1333 C CA . ASP A 1 188 ? -9.685 -4.507 -5.799 1.00 95.31 188 ASP A CA 1
ATOM 1334 C C . ASP A 1 188 ? -8.276 -5.064 -6.015 1.00 95.31 188 ASP A C 1
ATOM 1336 O O . ASP A 1 188 ? -7.297 -4.304 -6.010 1.00 95.31 188 ASP A O 1
ATOM 1340 N N . ILE A 1 189 ? -8.169 -6.375 -6.218 1.00 96.81 189 ILE A N 1
ATOM 1341 C CA . ILE A 1 189 ? -6.908 -7.050 -6.527 1.00 96.81 189 ILE A CA 1
ATOM 1342 C C . ILE A 1 189 ? -6.897 -7.413 -8.013 1.00 96.81 189 ILE A C 1
ATOM 1344 O O . ILE A 1 189 ? -7.873 -7.901 -8.576 1.00 96.81 189 ILE A O 1
ATOM 1348 N N . ILE A 1 190 ? -5.777 -7.147 -8.683 1.00 96.75 190 ILE A N 1
ATOM 1349 C CA . ILE A 1 190 ? -5.646 -7.260 -10.141 1.00 96.75 190 ILE A CA 1
ATOM 1350 C C . ILE A 1 190 ? -4.533 -8.232 -10.534 1.00 96.75 190 ILE A C 1
ATOM 1352 O O . ILE A 1 190 ? -3.602 -8.485 -9.772 1.00 96.75 190 ILE A O 1
ATOM 1356 N N . ASP A 1 191 ? -4.591 -8.760 -11.757 1.00 96.06 191 ASP A N 1
ATOM 1357 C CA . ASP A 1 191 ? -3.593 -9.721 -12.251 1.00 96.06 191 ASP A CA 1
ATOM 1358 C C . ASP A 1 191 ? -2.188 -9.117 -12.393 1.00 96.06 191 ASP A C 1
ATOM 1360 O O . ASP A 1 191 ? -1.180 -9.786 -12.146 1.00 96.06 191 ASP A O 1
ATOM 1364 N N . ASP A 1 192 ? -2.098 -7.852 -12.812 1.00 94.81 192 ASP A N 1
ATOM 1365 C CA . ASP A 1 192 ? -0.832 -7.135 -12.915 1.00 94.81 192 ASP A CA 1
ATOM 1366 C C . ASP A 1 192 ? -1.002 -5.652 -12.595 1.00 94.81 192 ASP A C 1
ATOM 1368 O O . ASP A 1 192 ? -1.849 -4.967 -13.166 1.00 94.81 192 ASP A O 1
ATOM 1372 N N . ASP A 1 193 ? -0.157 -5.157 -11.697 1.00 94.44 193 ASP A N 1
ATOM 1373 C CA . ASP A 1 193 ? -0.096 -3.755 -11.286 1.00 94.44 193 ASP A CA 1
ATOM 1374 C C . ASP A 1 193 ? 1.068 -3.001 -11.948 1.00 94.44 193 ASP A C 1
ATOM 1376 O O . ASP A 1 193 ? 1.384 -1.871 -11.572 1.00 94.44 193 ASP A O 1
ATOM 1380 N N . GLN A 1 194 ? 1.702 -3.610 -12.958 1.00 93.94 194 GLN A N 1
ATOM 1381 C CA . GLN A 1 194 ? 2.782 -3.008 -13.732 1.00 93.94 194 GLN A CA 1
ATOM 1382 C C . GLN A 1 194 ? 2.436 -2.917 -15.218 1.00 93.94 194 GLN A C 1
ATOM 1384 O O . GLN A 1 194 ? 1.848 -3.818 -15.812 1.00 93.94 194 GLN A O 1
ATOM 1389 N N . VAL A 1 195 ? 2.868 -1.822 -15.848 1.00 92.81 195 VAL A N 1
ATOM 1390 C CA . VAL A 1 195 ? 2.747 -1.621 -17.296 1.00 92.81 195 VAL A CA 1
ATOM 1391 C C . VAL A 1 195 ? 4.118 -1.800 -17.934 1.00 92.81 195 VAL A C 1
ATOM 1393 O O . VAL A 1 195 ? 5.029 -1.000 -17.719 1.00 92.81 195 VAL A O 1
ATOM 1396 N N . GLY A 1 196 ? 4.264 -2.842 -18.750 1.00 92.94 196 GLY A N 1
ATOM 1397 C CA . GLY A 1 196 ? 5.452 -3.028 -19.577 1.00 92.94 196 GLY A CA 1
ATOM 1398 C C . GLY A 1 196 ? 5.500 -1.989 -20.698 1.00 92.94 196 GLY A C 1
ATOM 1399 O O . GLY A 1 196 ? 4.620 -1.963 -21.556 1.00 92.94 196 GLY A O 1
ATOM 1400 N N . VAL A 1 197 ? 6.533 -1.144 -20.718 1.00 93.31 197 VAL A N 1
ATOM 1401 C CA . VAL A 1 197 ? 6.744 -0.153 -21.784 1.00 93.31 197 VAL A CA 1
ATOM 1402 C C . VAL A 1 197 ? 7.899 -0.599 -22.671 1.00 93.31 197 VAL A C 1
ATOM 1404 O O . VAL A 1 197 ? 9.036 -0.718 -22.221 1.00 93.31 197 VAL A O 1
ATOM 1407 N N . THR A 1 198 ? 7.616 -0.808 -23.956 1.00 91.69 198 THR A N 1
ATOM 1408 C CA . THR A 1 198 ? 8.627 -1.113 -24.977 1.00 91.69 198 THR A CA 1
ATOM 1409 C C . THR A 1 198 ? 8.573 -0.078 -26.092 1.00 91.69 198 THR A C 1
ATOM 1411 O O . THR A 1 198 ? 7.486 0.259 -26.558 1.00 91.69 198 THR A O 1
ATOM 1414 N N . ALA A 1 199 ? 9.732 0.392 -26.557 1.00 90.25 199 ALA A N 1
ATOM 1415 C CA . ALA A 1 199 ? 9.834 1.333 -27.669 1.00 90.25 199 ALA A CA 1
ATOM 1416 C C . ALA A 1 199 ? 10.799 0.818 -28.743 1.00 90.25 199 ALA A C 1
ATOM 1418 O O . ALA A 1 199 ? 11.868 0.291 -28.437 1.00 90.25 199 ALA A O 1
ATOM 1419 N N . THR A 1 200 ? 10.434 1.017 -30.009 1.00 90.88 200 THR A N 1
ATOM 1420 C CA . THR A 1 200 ? 11.335 0.837 -31.150 1.00 90.88 200 THR A CA 1
ATOM 1421 C C . THR A 1 200 ? 11.757 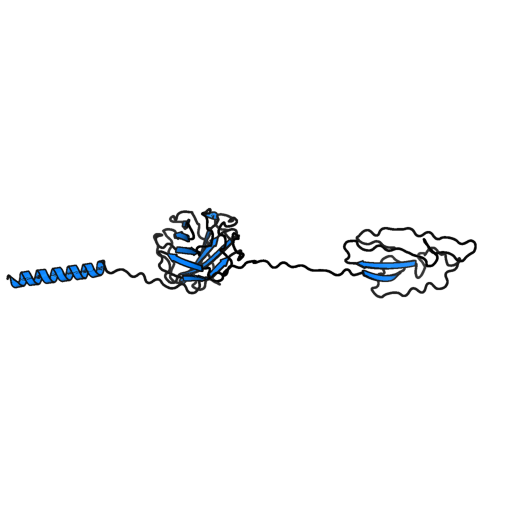2.211 -31.645 1.00 90.88 200 THR A C 1
ATOM 1423 O O . THR A 1 200 ? 10.925 2.999 -32.089 1.00 90.88 200 THR A O 1
ATOM 1426 N N . VAL A 1 201 ? 13.054 2.503 -31.569 1.00 89.31 201 VAL A N 1
ATOM 1427 C CA . VAL A 1 201 ? 13.629 3.718 -32.149 1.00 89.31 201 VAL A CA 1
ATOM 1428 C C . VAL A 1 201 ? 14.158 3.363 -33.532 1.00 89.31 201 VAL A C 1
ATOM 1430 O O . VAL A 1 201 ? 15.101 2.581 -33.655 1.00 89.31 201 VAL A O 1
ATOM 1433 N N . ASN A 1 202 ? 13.537 3.915 -34.578 1.00 90.56 202 ASN A N 1
ATOM 1434 C CA . ASN A 1 202 ? 14.024 3.724 -35.941 1.00 90.56 202 ASN A CA 1
ATOM 1435 C C . ASN A 1 202 ? 15.428 4.316 -36.078 1.00 90.56 202 ASN A C 1
ATOM 1437 O O . ASN A 1 202 ? 15.699 5.428 -35.616 1.00 90.56 202 ASN A O 1
ATOM 1441 N N . GLN A 1 203 ? 16.307 3.571 -36.740 1.00 91.12 203 GLN A N 1
ATOM 1442 C CA . GLN A 1 203 ? 17.634 4.065 -37.071 1.00 91.12 203 GLN A CA 1
ATOM 1443 C C . GLN A 1 203 ? 17.521 5.189 -38.110 1.00 91.12 203 GLN A C 1
ATOM 1445 O O . GLN A 1 203 ? 16.773 5.078 -39.080 1.00 91.12 203 GLN A O 1
ATOM 1450 N N . SER A 1 204 ? 18.276 6.264 -37.915 1.00 90.12 204 SER A N 1
ATOM 1451 C CA . SER A 1 204 ? 18.403 7.391 -38.831 1.00 90.12 204 SER A CA 1
ATOM 1452 C C . SER A 1 204 ? 19.872 7.654 -39.125 1.00 90.12 204 SER A C 1
ATOM 1454 O O . SER A 1 204 ? 20.719 7.542 -38.235 1.00 90.12 204 SER A O 1
ATOM 1456 N N . ILE A 1 205 ? 20.160 8.045 -40.361 1.00 86.94 205 ILE A N 1
ATOM 1457 C CA . ILE A 1 205 ? 21.456 8.577 -40.775 1.00 86.94 205 ILE A CA 1
ATOM 1458 C C . ILE A 1 205 ? 21.174 9.927 -41.419 1.00 86.94 205 ILE A C 1
ATOM 1460 O O . ILE A 1 205 ? 20.383 10.013 -42.358 1.00 86.94 205 ILE A O 1
ATOM 1464 N N . THR A 1 206 ? 21.810 10.971 -40.909 1.00 85.38 206 THR A N 1
ATOM 1465 C CA . THR A 1 206 ? 21.798 12.306 -41.510 1.00 85.38 206 THR A CA 1
ATOM 1466 C C . THR A 1 206 ? 23.233 12.710 -41.770 1.00 85.38 206 THR A C 1
ATOM 1468 O O . THR A 1 206 ? 24.071 12.564 -40.879 1.00 85.38 206 THR A O 1
ATOM 1471 N N . PHE A 1 207 ? 23.507 13.201 -42.973 1.00 82.50 207 PHE A N 1
ATOM 1472 C CA . PHE A 1 207 ? 24.805 13.757 -43.306 1.00 82.50 207 PHE A CA 1
ATOM 1473 C C . PHE A 1 207 ? 24.661 14.965 -44.221 1.00 82.50 207 PHE A C 1
ATOM 1475 O O . PHE A 1 207 ? 23.701 15.063 -44.992 1.00 82.50 207 PHE A O 1
ATOM 1482 N N . ASP A 1 208 ? 25.648 15.838 -44.156 1.00 80.00 208 ASP A N 1
ATOM 1483 C CA . ASP A 1 208 ? 25.887 16.921 -45.093 1.00 80.00 208 ASP A CA 1
ATOM 1484 C C . ASP A 1 208 ? 27.382 17.001 -45.427 1.00 80.00 208 ASP A C 1
ATOM 1486 O O . ASP A 1 208 ? 28.222 16.262 -44.904 1.00 80.00 208 ASP A O 1
ATOM 1490 N N . LEU A 1 209 ? 27.680 17.827 -46.426 1.00 80.00 209 LEU A N 1
ATOM 1491 C CA . LEU A 1 209 ? 29.037 18.143 -46.833 1.00 80.00 209 LEU A CA 1
ATOM 1492 C C . LEU A 1 209 ? 29.269 19.621 -46.571 1.00 80.00 209 LEU A C 1
ATOM 1494 O O . LEU A 1 209 ? 28.448 20.447 -46.974 1.00 80.00 209 LEU A O 1
ATOM 1498 N N . ASP A 1 210 ? 30.418 19.919 -45.981 1.00 75.75 210 ASP A N 1
ATOM 1499 C CA . ASP A 1 210 ? 30.885 21.268 -45.699 1.00 75.75 210 ASP A CA 1
ATOM 1500 C C . ASP A 1 210 ? 32.231 21.531 -46.379 1.00 75.75 210 ASP A C 1
ATOM 1502 O O . ASP A 1 210 ? 33.003 20.619 -46.694 1.00 75.75 210 ASP A O 1
ATOM 1506 N N . VAL A 1 211 ? 32.533 22.810 -46.599 1.00 73.94 211 VAL A N 1
ATOM 1507 C CA . VAL A 1 211 ? 33.858 23.272 -47.025 1.00 73.94 211 VAL A CA 1
ATOM 1508 C C . VAL A 1 211 ? 34.374 24.318 -46.055 1.00 73.94 211 VAL A C 1
ATOM 1510 O O . VAL A 1 211 ? 33.638 25.202 -45.627 1.00 73.94 211 VAL A O 1
ATOM 1513 N N . GLY A 1 212 ? 35.659 24.239 -45.725 1.00 70.56 212 GLY A N 1
ATOM 1514 C CA . GLY A 1 212 ? 36.250 25.119 -44.722 1.00 70.56 212 GLY A CA 1
ATOM 1515 C C . GLY A 1 212 ? 37.737 25.359 -44.924 1.00 70.56 212 GLY A C 1
ATOM 1516 O O . GLY A 1 212 ? 38.403 24.724 -45.749 1.00 70.56 212 GLY A O 1
ATOM 1517 N N . THR A 1 213 ? 38.260 26.299 -44.141 1.00 69.06 213 THR A N 1
ATOM 1518 C CA . THR A 1 213 ? 39.692 26.645 -44.107 1.00 69.06 213 THR A CA 1
ATOM 1519 C C . THR A 1 213 ? 40.351 26.233 -42.783 1.00 69.06 213 THR A C 1
ATOM 1521 O O . THR A 1 213 ? 41.558 25.981 -42.759 1.00 69.06 213 THR A O 1
ATOM 1524 N N . ALA A 1 214 ? 39.556 26.068 -41.722 1.00 64.44 214 ALA A N 1
ATOM 1525 C CA . ALA A 1 214 ? 39.858 25.518 -40.404 1.00 64.44 214 ALA A CA 1
ATOM 1526 C C . ALA A 1 214 ? 39.040 24.223 -40.154 1.00 64.44 214 ALA A C 1
ATOM 1528 O O . ALA A 1 214 ? 38.485 23.660 -41.087 1.00 64.44 214 ALA A O 1
ATOM 1529 N N . GLY A 1 215 ? 39.059 23.667 -38.934 1.00 61.16 215 GLY A N 1
ATOM 1530 C CA . GLY A 1 215 ? 38.435 22.373 -38.577 1.00 61.16 215 GLY A CA 1
ATOM 1531 C C . GLY A 1 215 ? 37.165 22.483 -37.719 1.00 61.16 215 GLY A C 1
ATOM 1532 O O . GLY A 1 215 ? 36.950 21.643 -36.836 1.00 61.16 215 GLY A O 1
ATOM 1533 N N . THR A 1 216 ? 36.405 23.569 -37.862 1.00 59.75 216 THR A N 1
ATOM 1534 C CA . THR A 1 216 ? 35.267 23.928 -36.987 1.00 59.75 216 THR A CA 1
ATOM 1535 C C . THR A 1 216 ? 34.040 24.462 -37.730 1.00 59.75 216 THR A C 1
ATOM 1537 O O . THR A 1 216 ? 33.060 24.830 -37.090 1.00 59.75 216 THR A O 1
ATOM 1540 N N . GLU A 1 217 ? 34.084 24.517 -39.054 1.00 65.75 217 GLU A N 1
ATOM 1541 C CA . GLU A 1 217 ? 33.045 25.070 -39.917 1.00 65.75 217 GLU A CA 1
ATOM 1542 C C . GLU A 1 217 ? 31.997 24.012 -40.261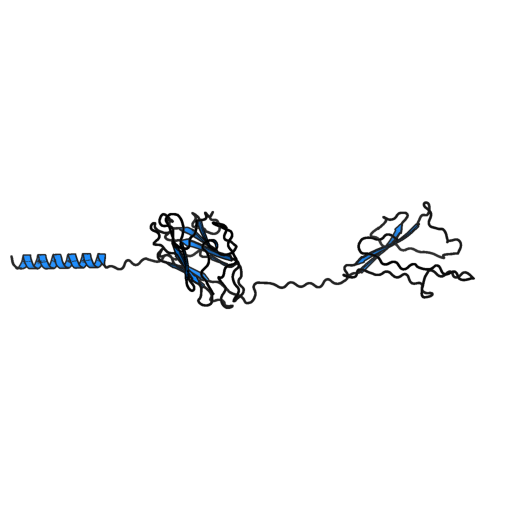 1.00 65.75 217 GLU A C 1
ATOM 1544 O O . GLU A 1 217 ? 31.843 23.650 -41.418 1.00 65.75 217 GLU A O 1
ATOM 1549 N N . ASN A 1 218 ? 31.286 23.523 -39.243 1.00 68.06 218 ASN A N 1
ATOM 1550 C CA . ASN A 1 218 ? 29.989 22.892 -39.467 1.00 68.06 218 ASN A CA 1
ATOM 1551 C C . ASN A 1 218 ? 28.988 24.021 -39.687 1.00 68.06 218 ASN A C 1
ATOM 1553 O O . ASN A 1 218 ? 28.762 24.842 -38.784 1.00 68.06 218 ASN A O 1
ATOM 1557 N N . THR A 1 219 ? 28.399 24.080 -40.874 1.00 64.44 219 THR A N 1
ATOM 1558 C CA . THR A 1 219 ? 27.222 24.914 -41.076 1.00 64.44 219 THR A CA 1
ATOM 1559 C C . THR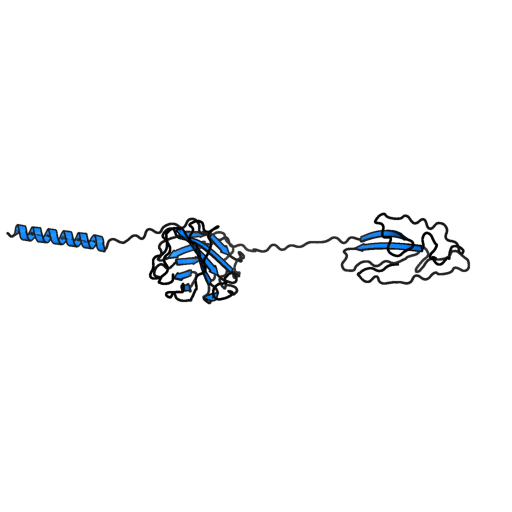 A 1 219 ? 26.076 23.971 -41.379 1.00 64.44 219 THR A C 1
ATOM 1561 O O . THR A 1 219 ? 26.159 23.202 -42.319 1.00 64.44 219 THR A O 1
ATOM 1564 N N . GLY A 1 220 ? 24.972 24.032 -40.632 1.00 63.00 220 GLY A N 1
ATOM 1565 C CA . GLY A 1 220 ? 23.823 23.139 -40.864 1.00 63.00 220 GLY A CA 1
ATOM 1566 C C . GLY A 1 220 ? 23.089 23.349 -42.203 1.00 63.00 220 GLY A C 1
ATOM 1567 O O . GLY A 1 220 ? 21.913 23.008 -42.314 1.00 63.00 220 GLY A O 1
ATOM 1568 N N . THR A 1 221 ? 23.723 23.994 -43.188 1.00 66.50 221 THR A N 1
ATOM 1569 C CA . THR A 1 221 ? 23.241 24.177 -44.556 1.00 66.50 221 THR A CA 1
ATOM 1570 C C . THR A 1 221 ? 24.097 23.323 -45.496 1.00 66.50 221 THR A C 1
ATOM 1572 O O . THR A 1 221 ? 25.295 23.570 -45.579 1.00 66.50 221 THR A O 1
ATOM 1575 N N . PRO A 1 222 ? 23.511 22.390 -46.270 1.00 63.25 222 PRO A N 1
ATOM 1576 C CA . PRO A 1 222 ? 24.281 21.556 -47.188 1.00 63.25 222 PRO A CA 1
ATOM 1577 C C . PRO A 1 222 ? 25.056 22.388 -48.218 1.00 63.25 222 PRO A C 1
ATOM 1579 O O . PRO A 1 222 ? 24.454 23.190 -48.942 1.00 63.25 222 PRO A O 1
ATOM 1582 N N . TYR A 1 223 ? 26.367 22.164 -48.347 1.00 64.06 223 TYR A N 1
ATOM 1583 C CA . TYR A 1 223 ? 27.143 22.736 -49.445 1.00 64.06 223 TYR A CA 1
ATOM 1584 C C . TYR A 1 223 ? 27.085 21.854 -50.693 1.00 64.06 223 TYR A C 1
ATOM 1586 O O . TYR A 1 223 ? 27.202 20.631 -50.643 1.00 64.06 223 TYR A O 1
ATOM 1594 N N . ASN A 1 224 ? 27.006 22.504 -51.856 1.00 63.41 224 ASN A N 1
ATOM 1595 C CA . ASN A 1 224 ? 27.293 21.875 -53.140 1.00 63.41 224 ASN A CA 1
ATOM 1596 C C . ASN A 1 224 ? 28.727 22.216 -53.550 1.00 63.41 224 ASN A C 1
ATOM 1598 O O . ASN A 1 224 ? 29.020 23.361 -53.898 1.00 63.41 224 ASN A O 1
ATOM 1602 N N . VAL A 1 225 ? 29.617 21.223 -53.545 1.00 60.34 225 VAL A N 1
ATOM 1603 C CA . VAL A 1 225 ? 31.014 21.406 -53.963 1.00 60.34 225 VAL A CA 1
ATOM 1604 C C . VAL A 1 225 ? 31.165 21.021 -55.432 1.00 60.34 225 VAL A C 1
ATOM 1606 O O . VAL A 1 225 ? 31.226 19.844 -55.785 1.00 60.34 225 VAL A O 1
ATOM 1609 N N . ALA A 1 226 ? 31.233 22.017 -56.314 1.00 63.41 226 ALA A N 1
ATOM 1610 C CA . ALA A 1 226 ? 31.552 21.791 -57.719 1.00 63.41 226 ALA A CA 1
ATOM 1611 C C . ALA A 1 226 ? 33.076 21.694 -57.887 1.00 63.41 226 ALA A C 1
ATOM 1613 O O . ALA A 1 226 ? 33.759 22.709 -57.978 1.00 63.41 226 ALA A O 1
ATOM 1614 N N . LEU A 1 227 ? 33.610 20.470 -57.940 1.00 58.28 227 LEU A N 1
ATOM 1615 C CA . LEU A 1 227 ? 35.059 20.232 -58.060 1.00 58.28 227 LEU A CA 1
ATOM 1616 C C . LEU A 1 227 ? 35.654 20.630 -59.426 1.00 58.28 227 LEU A C 1
ATOM 1618 O O . LEU A 1 227 ? 36.871 20.679 -59.573 1.00 58.28 227 LEU A O 1
ATOM 1622 N N . GLY A 1 228 ? 34.819 20.919 -60.429 1.00 61.31 228 GLY A N 1
ATOM 1623 C CA . GLY A 1 228 ? 35.277 21.295 -61.767 1.00 61.31 228 GLY A CA 1
ATOM 1624 C C . GLY A 1 228 ? 36.081 20.190 -62.468 1.00 61.31 228 GLY A C 1
ATOM 1625 O O . GLY A 1 228 ? 35.882 19.001 -62.223 1.00 61.31 228 GLY A O 1
ATOM 1626 N N . THR A 1 229 ? 36.967 20.585 -63.387 1.00 57.47 229 THR A N 1
ATOM 1627 C CA . THR A 1 229 ? 37.960 19.682 -63.995 1.00 57.47 229 THR A CA 1
ATOM 1628 C C . THR A 1 229 ? 39.235 19.750 -63.167 1.00 57.47 229 THR A C 1
ATOM 1630 O O . THR A 1 229 ? 39.887 20.787 -63.163 1.00 57.47 229 THR A O 1
ATOM 1633 N N . ILE A 1 230 ? 39.580 18.655 -62.492 1.00 59.22 230 ILE A N 1
ATOM 1634 C CA . ILE A 1 230 ? 40.830 18.534 -61.736 1.00 59.22 230 ILE A CA 1
ATOM 1635 C C . ILE A 1 230 ? 41.936 18.103 -62.704 1.00 59.22 230 ILE A C 1
ATOM 1637 O O . ILE A 1 230 ? 41.840 17.067 -63.362 1.00 59.22 230 ILE A O 1
ATOM 1641 N N . THR A 1 231 ? 42.987 18.903 -62.798 1.00 58.50 231 THR A N 1
ATOM 1642 C CA . THR A 1 231 ? 44.171 18.692 -63.633 1.00 58.50 231 THR A CA 1
ATOM 1643 C C . THR A 1 231 ? 45.396 18.387 -62.770 1.00 58.50 231 THR A C 1
ATOM 1645 O O . THR A 1 231 ? 45.406 18.614 -61.562 1.00 58.50 231 THR A O 1
ATOM 1648 N N . THR A 1 232 ? 46.490 17.924 -63.379 1.00 55.22 232 THR A N 1
ATOM 1649 C CA . THR A 1 232 ? 47.765 17.694 -62.670 1.00 55.22 232 THR A CA 1
ATOM 1650 C C . THR A 1 232 ? 48.420 18.981 -62.153 1.00 55.22 232 THR A C 1
ATOM 1652 O O . THR A 1 232 ? 49.413 18.909 -61.440 1.00 55.22 232 THR A O 1
ATOM 1655 N N . THR A 1 233 ? 47.904 20.161 -62.510 1.00 55.50 233 THR A N 1
ATOM 1656 C CA . THR A 1 233 ? 48.306 21.449 -61.919 1.00 55.50 233 THR A CA 1
ATOM 1657 C C . THR A 1 233 ? 47.479 21.835 -60.691 1.00 55.50 233 THR A C 1
ATOM 1659 O O . THR A 1 233 ? 47.903 22.708 -59.935 1.00 55.50 233 THR A O 1
ATOM 1662 N N . ASP A 1 234 ? 46.357 21.150 -60.450 1.00 56.50 234 ASP A N 1
ATOM 1663 C CA . ASP A 1 234 ? 45.487 21.346 -59.283 1.00 56.50 234 ASP A CA 1
ATOM 1664 C C . ASP A 1 234 ? 45.949 20.526 -58.064 1.00 56.50 234 ASP A C 1
ATOM 1666 O O . ASP A 1 234 ? 45.330 20.563 -57.003 1.00 56.50 234 ASP A O 1
ATOM 1670 N N . THR A 1 235 ? 47.086 19.826 -58.168 1.00 50.66 235 THR A N 1
ATOM 1671 C CA . THR A 1 235 ? 47.761 19.128 -57.062 1.00 50.66 235 THR A CA 1
ATOM 1672 C C . THR A 1 235 ? 48.502 20.109 -56.151 1.00 50.66 235 THR A C 1
ATOM 1674 O O . THR A 1 235 ? 49.715 20.007 -55.941 1.00 50.66 235 THR A O 1
ATOM 1677 N N . ARG A 1 236 ? 47.798 21.105 -55.619 1.00 54.19 236 ARG A N 1
ATOM 1678 C CA . ARG A 1 236 ? 48.314 21.891 -54.502 1.00 54.19 236 ARG A CA 1
ATOM 1679 C C . ARG A 1 236 ? 47.914 21.193 -53.214 1.00 54.19 236 ARG A C 1
ATOM 1681 O O . ARG A 1 236 ? 46.748 20.884 -53.000 1.00 54.19 236 ARG A O 1
ATOM 1688 N N . VAL A 1 237 ? 48.898 20.939 -52.353 1.00 56.25 237 VAL A N 1
ATOM 1689 C CA . VAL A 1 237 ? 48.615 20.686 -50.939 1.00 56.25 237 VAL A CA 1
ATOM 1690 C C . VAL A 1 237 ? 47.898 21.932 -50.437 1.00 56.25 237 VAL A C 1
ATOM 1692 O O . VAL A 1 237 ? 48.451 23.023 -50.576 1.00 56.25 237 VAL A O 1
ATOM 1695 N N . SER A 1 238 ? 46.687 21.769 -49.904 1.00 58.88 238 SER A N 1
ATOM 1696 C CA . SER A 1 238 ? 45.910 22.852 -49.301 1.00 58.88 238 SER A CA 1
ATOM 1697 C C . SER A 1 238 ? 46.801 23.665 -48.360 1.00 58.88 238 SER A C 1
ATOM 1699 O O . SER A 1 238 ? 47.289 23.143 -47.351 1.00 58.88 238 SER A O 1
ATOM 1701 N N . GLY A 1 239 ? 47.068 24.916 -48.721 1.00 55.28 239 GLY A N 1
ATOM 1702 C CA . GLY A 1 239 ? 47.898 25.837 -47.958 1.00 55.28 239 GLY A CA 1
ATOM 1703 C C . GLY A 1 239 ? 47.059 26.697 -47.019 1.00 55.28 239 GLY A C 1
ATOM 1704 O O . GLY A 1 239 ? 45.860 26.869 -47.203 1.00 55.28 239 GLY A O 1
ATOM 1705 N N . ALA A 1 240 ? 47.699 27.326 -46.031 1.00 57.84 240 ALA A N 1
ATOM 1706 C CA . ALA A 1 240 ? 47.029 28.233 -45.088 1.00 57.84 240 ALA A CA 1
ATOM 1707 C C . ALA A 1 240 ? 46.397 29.490 -45.740 1.00 57.84 240 ALA A C 1
ATOM 1709 O O . ALA A 1 240 ? 45.828 30.319 -45.036 1.00 57.84 240 ALA A O 1
ATOM 1710 N N . THR A 1 241 ? 46.519 29.652 -47.062 1.00 58.75 241 THR A N 1
ATOM 1711 C CA . THR A 1 241 ? 46.025 30.790 -47.849 1.00 58.75 241 THR A CA 1
ATOM 1712 C C . THR A 1 241 ? 44.944 30.422 -48.868 1.00 58.75 241 THR A C 1
ATOM 1714 O O . THR A 1 241 ? 44.465 31.321 -49.558 1.00 58.75 241 THR A O 1
ATOM 1717 N N . ASP A 1 242 ? 44.588 29.141 -49.019 1.00 61.94 242 ASP A N 1
ATOM 1718 C CA . ASP A 1 242 ? 43.575 28.736 -49.997 1.00 61.94 242 ASP A CA 1
ATOM 1719 C C . ASP A 1 242 ? 42.152 28.984 -49.448 1.00 61.94 242 ASP A C 1
ATOM 1721 O O . ASP A 1 242 ? 41.923 29.066 -48.239 1.00 61.94 242 ASP A O 1
ATOM 1725 N N . SER A 1 243 ? 41.187 29.191 -50.352 1.00 60.12 243 SER A N 1
ATOM 1726 C CA . SER A 1 243 ? 39.799 29.546 -49.993 1.00 60.12 243 SER A CA 1
ATOM 1727 C C . SER A 1 243 ? 38.929 28.337 -49.628 1.00 60.12 243 SER A C 1
ATOM 1729 O O . SER A 1 243 ? 37.895 28.501 -48.986 1.00 60.12 243 SER A O 1
ATOM 1731 N N . VAL A 1 244 ? 39.364 27.132 -50.006 1.00 61.50 244 VAL A N 1
ATOM 1732 C CA . VAL A 1 244 ? 38.800 25.841 -49.599 1.00 61.50 244 VAL A CA 1
ATOM 1733 C C . VAL A 1 244 ? 39.975 24.895 -49.389 1.00 61.50 244 VAL A C 1
ATOM 1735 O O . VAL A 1 244 ? 40.661 24.540 -50.345 1.00 61.50 244 VAL A O 1
ATOM 1738 N N . ASN A 1 245 ? 40.209 24.489 -48.142 1.00 67.06 245 ASN A N 1
ATOM 1739 C CA . ASN A 1 245 ? 41.357 23.644 -47.790 1.00 67.06 245 ASN A CA 1
ATOM 1740 C C . ASN A 1 245 ? 40.965 22.179 -47.605 1.00 67.06 245 ASN A C 1
ATOM 1742 O O . ASN A 1 245 ? 41.830 21.309 -47.575 1.00 67.06 245 ASN A O 1
ATOM 1746 N N . ARG A 1 246 ? 39.671 21.909 -47.421 1.00 70.19 246 ARG A N 1
ATOM 1747 C CA . ARG A 1 246 ? 39.126 20.589 -47.101 1.00 70.19 246 ARG A CA 1
ATOM 1748 C C . ARG A 1 246 ? 37.639 20.523 -47.423 1.00 70.19 246 ARG A C 1
ATOM 1750 O O . ARG A 1 246 ? 36.942 21.536 -47.350 1.00 70.19 246 ARG A O 1
ATOM 1757 N N . VAL A 1 247 ? 37.185 19.311 -47.726 1.00 75.25 247 VAL A N 1
ATOM 1758 C CA . VAL A 1 247 ? 35.772 18.929 -47.715 1.00 75.25 247 VAL A CA 1
ATOM 1759 C C . VAL A 1 247 ? 35.553 18.112 -46.450 1.00 75.25 247 VAL A C 1
ATOM 1761 O O . VAL A 1 247 ? 36.268 17.136 -46.222 1.00 75.25 247 VAL A O 1
ATOM 1764 N N . MET A 1 248 ? 34.603 18.527 -45.627 1.00 76.19 248 MET A N 1
ATOM 1765 C CA . MET A 1 248 ? 34.194 17.805 -44.428 1.00 76.19 248 MET A CA 1
ATOM 1766 C C . MET A 1 248 ? 32.880 17.083 -44.703 1.00 76.19 248 MET A C 1
ATOM 1768 O O . MET A 1 248 ? 32.088 17.514 -45.540 1.00 76.19 248 MET A O 1
ATOM 1772 N N . MET A 1 249 ? 32.658 15.983 -43.994 1.00 78.00 249 MET A N 1
ATOM 1773 C CA . MET A 1 249 ? 31.371 15.306 -43.964 1.00 78.00 249 MET A CA 1
ATOM 1774 C C . MET A 1 249 ? 30.967 15.162 -42.508 1.00 78.00 249 MET A C 1
ATOM 1776 O O . MET A 1 249 ? 31.637 14.443 -41.760 1.00 78.00 249 MET A O 1
ATOM 1780 N N . ASP A 1 250 ? 29.873 15.809 -42.131 1.00 80.12 250 ASP A N 1
ATOM 1781 C CA . ASP A 1 250 ? 29.285 15.605 -40.822 1.00 80.12 250 ASP A CA 1
ATOM 1782 C C . ASP A 1 250 ? 28.246 14.503 -40.925 1.00 80.12 250 ASP A C 1
ATOM 1784 O O . ASP A 1 250 ? 27.363 14.510 -41.778 1.00 80.12 250 ASP A O 1
ATOM 1788 N N . LEU A 1 251 ? 28.394 13.495 -40.074 1.00 84.38 251 LEU A N 1
ATOM 1789 C CA . LEU A 1 251 ? 27.527 12.333 -40.052 1.00 84.38 251 LEU A CA 1
ATOM 1790 C C . LE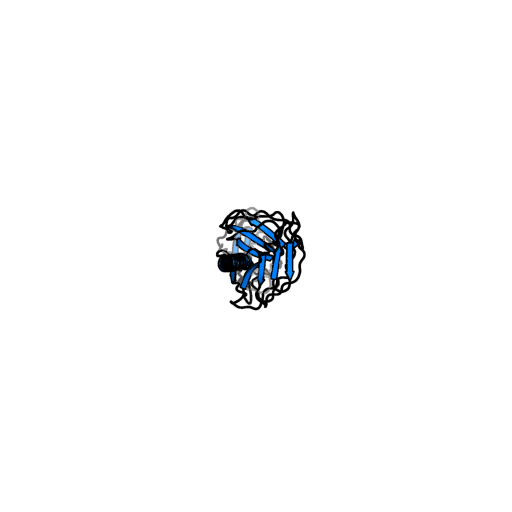U A 1 251 ? 26.990 12.158 -38.643 1.00 84.38 251 LEU A C 1
ATOM 1792 O O . LEU A 1 251 ? 27.749 12.063 -37.679 1.00 84.38 251 LEU A O 1
ATOM 1796 N N . ASN A 1 252 ? 25.671 12.045 -38.541 1.00 85.12 252 ASN A N 1
ATOM 1797 C CA . ASN A 1 252 ? 24.991 11.718 -37.303 1.00 85.12 252 ASN A CA 1
ATOM 1798 C C . ASN A 1 252 ? 24.121 10.473 -37.489 1.00 85.12 252 ASN A C 1
ATOM 1800 O O . ASN A 1 252 ? 23.401 10.331 -38.482 1.00 85.12 252 ASN A O 1
ATOM 1804 N N . THR A 1 253 ? 24.182 9.565 -36.518 1.00 89.62 253 THR A N 1
ATOM 1805 C CA . THR A 1 253 ? 23.344 8.370 -36.490 1.00 89.62 253 THR A CA 1
ATOM 1806 C C . THR A 1 253 ? 23.033 7.944 -35.061 1.00 89.62 253 THR A C 1
ATOM 1808 O O . THR A 1 253 ? 23.846 8.114 -34.160 1.00 89.62 253 THR A O 1
ATOM 1811 N N . ASN A 1 254 ? 21.845 7.378 -34.860 1.00 89.12 254 ASN A N 1
ATOM 1812 C CA . ASN A 1 254 ? 21.424 6.738 -33.611 1.00 89.12 254 ASN A CA 1
ATOM 1813 C C . ASN A 1 254 ? 21.526 5.200 -33.683 1.00 89.12 254 ASN A C 1
ATOM 1815 O O . ASN A 1 254 ? 20.996 4.504 -32.815 1.00 89.12 254 ASN A O 1
ATOM 1819 N N . ALA A 1 255 ? 22.157 4.650 -34.726 1.00 90.00 255 ALA A N 1
ATOM 1820 C CA . ALA A 1 255 ? 22.415 3.221 -34.817 1.00 90.00 255 ALA A CA 1
ATOM 1821 C C . ALA A 1 255 ? 23.462 2.801 -33.772 1.00 90.00 255 ALA A C 1
ATOM 1823 O O . ALA A 1 255 ? 24.517 3.417 -33.657 1.00 90.00 255 ALA A O 1
ATOM 1824 N N . THR A 1 256 ? 23.209 1.706 -33.048 1.00 85.62 256 THR A N 1
ATOM 1825 C CA . THR A 1 256 ? 24.092 1.180 -31.984 1.00 85.62 256 THR A CA 1
ATOM 1826 C C . THR A 1 256 ? 25.513 0.847 -32.467 1.00 85.62 256 THR A C 1
ATOM 1828 O O . THR A 1 256 ? 26.436 0.806 -31.664 1.00 85.62 256 THR A O 1
ATOM 1831 N N . GLY A 1 257 ? 25.698 0.612 -33.771 1.00 84.81 257 GLY A N 1
ATOM 1832 C CA . GLY A 1 257 ? 27.003 0.353 -34.392 1.00 84.81 257 GLY A CA 1
ATOM 1833 C C . GLY A 1 257 ? 27.663 1.575 -35.039 1.00 84.81 257 GLY A C 1
ATOM 1834 O O . GLY A 1 257 ? 28.675 1.413 -35.717 1.00 84.81 257 GLY A O 1
ATOM 1835 N N . GLY A 1 258 ? 27.089 2.772 -34.884 1.00 86.25 258 GLY A N 1
ATOM 1836 C CA . GLY A 1 258 ? 27.539 3.970 -35.588 1.00 86.25 258 GLY A CA 1
ATOM 1837 C C . GLY A 1 258 ? 27.368 3.856 -37.107 1.00 86.25 258 GLY A C 1
ATOM 1838 O O . GLY A 1 258 ? 26.466 3.175 -37.600 1.00 86.25 258 GLY A O 1
ATOM 1839 N N . ALA A 1 259 ? 28.240 4.532 -37.857 1.00 82.12 259 ALA A N 1
ATOM 1840 C CA . ALA A 1 259 ? 28.306 4.431 -39.311 1.00 82.12 259 ALA A CA 1
ATOM 1841 C C . ALA A 1 259 ? 29.746 4.213 -39.785 1.00 82.12 259 ALA A C 1
ATOM 1843 O O . ALA A 1 259 ? 30.698 4.699 -39.181 1.00 82.12 259 ALA A O 1
ATOM 1844 N N . THR A 1 260 ? 29.898 3.503 -40.903 1.00 80.94 260 THR A N 1
ATOM 1845 C CA . THR A 1 260 ? 31.174 3.361 -41.615 1.00 80.94 260 THR A CA 1
ATOM 1846 C C . THR A 1 260 ? 31.103 4.135 -42.922 1.00 80.94 260 THR A C 1
ATOM 1848 O O . THR A 1 260 ? 30.160 3.969 -43.694 1.00 80.94 260 THR A O 1
ATOM 1851 N N . VAL A 1 261 ? 32.115 4.958 -43.179 1.00 75.56 261 VAL A N 1
ATOM 1852 C CA . VAL A 1 261 ? 32.215 5.778 -44.387 1.00 75.56 261 VAL A CA 1
ATOM 1853 C C . VAL A 1 261 ? 33.285 5.170 -45.278 1.00 75.56 261 VAL A C 1
ATOM 1855 O O . VAL A 1 261 ? 34.431 5.035 -44.862 1.00 75.56 261 VAL A O 1
ATOM 1858 N N . THR A 1 262 ? 32.921 4.803 -46.505 1.00 71.12 262 THR A N 1
ATOM 1859 C CA . THR A 1 262 ? 33.877 4.298 -47.501 1.00 71.12 262 THR A CA 1
ATOM 1860 C C . THR A 1 262 ? 33.932 5.244 -48.687 1.00 71.12 262 THR A C 1
ATOM 1862 O O . THR A 1 262 ? 32.893 5.526 -49.287 1.00 71.12 262 THR A O 1
ATOM 1865 N N . VAL A 1 263 ? 35.129 5.683 -49.071 1.00 69.31 263 VAL A N 1
ATOM 1866 C CA . VAL A 1 263 ? 35.330 6.465 -50.296 1.00 69.31 263 VAL A CA 1
ATOM 1867 C C . VAL A 1 263 ? 35.484 5.501 -51.471 1.00 69.31 263 VAL A C 1
ATOM 1869 O O . VAL A 1 263 ? 36.346 4.628 -51.452 1.00 69.31 263 VAL A O 1
ATOM 1872 N N . ARG A 1 264 ? 34.648 5.648 -52.504 1.00 61.59 264 ARG A N 1
ATOM 1873 C CA . ARG A 1 264 ? 34.720 4.846 -53.736 1.00 61.59 264 ARG A CA 1
ATOM 1874 C C . ARG A 1 264 ? 34.864 5.757 -54.945 1.00 61.59 264 ARG A C 1
ATOM 1876 O O . ARG A 1 264 ? 34.205 6.788 -55.021 1.00 61.59 264 ARG A O 1
ATOM 1883 N N . ASN A 1 265 ? 35.672 5.341 -55.910 1.00 64.00 265 ASN A N 1
ATOM 1884 C CA . ASN A 1 265 ? 35.728 5.961 -57.228 1.00 64.00 265 ASN A CA 1
ATOM 1885 C C . ASN A 1 265 ? 34.972 5.082 -58.231 1.00 64.00 265 ASN A C 1
ATOM 1887 O O . ASN A 1 265 ? 35.060 3.856 -58.185 1.00 64.00 265 ASN A O 1
ATOM 1891 N N . THR A 1 266 ? 34.255 5.707 -59.163 1.00 62.00 266 THR A N 1
ATOM 1892 C CA . THR A 1 266 ? 33.591 5.053 -60.301 1.00 62.00 266 THR A CA 1
ATOM 1893 C C . THR A 1 266 ? 34.532 4.146 -61.114 1.00 62.00 266 THR A C 1
ATOM 1895 O O . THR A 1 266 ? 34.072 3.189 -61.730 1.00 62.00 266 THR A O 1
ATOM 1898 N N . ASN A 1 267 ? 35.845 4.399 -61.083 1.00 62.91 267 ASN A N 1
ATOM 1899 C CA . ASN A 1 267 ? 36.867 3.679 -61.851 1.00 62.91 267 ASN A CA 1
ATOM 1900 C C . ASN A 1 267 ? 37.443 2.414 -61.175 1.00 62.91 267 ASN A C 1
ATOM 1902 O O . ASN A 1 267 ? 38.343 1.798 -61.744 1.00 62.91 267 ASN A O 1
ATOM 1906 N N . GLY A 1 268 ? 36.974 2.002 -59.990 1.00 58.84 268 GLY A N 1
ATOM 1907 C CA . GLY A 1 268 ? 37.415 0.754 -59.348 1.00 58.84 268 GLY A CA 1
ATOM 1908 C C . GLY A 1 268 ? 37.803 0.881 -57.873 1.00 58.84 268 GLY A C 1
ATOM 1909 O O . GLY A 1 268 ? 37.394 1.809 -57.182 1.00 58.84 268 GLY A O 1
ATOM 1910 N N . ALA A 1 269 ? 38.547 -0.115 -57.376 1.00 55.44 269 ALA A N 1
ATOM 1911 C CA . ALA A 1 269 ? 38.519 -0.498 -55.966 1.00 55.44 269 ALA A CA 1
ATOM 1912 C C . ALA A 1 269 ? 39.200 0.438 -54.956 1.00 55.44 269 ALA A C 1
ATOM 1914 O O . ALA A 1 269 ? 38.929 0.226 -53.788 1.00 55.44 269 ALA A O 1
ATOM 1915 N N . ASN A 1 270 ? 40.016 1.439 -55.321 1.00 56.50 270 ASN A N 1
ATOM 1916 C CA . ASN A 1 270 ? 40.606 2.373 -54.342 1.00 56.50 270 ASN A CA 1
ATOM 1917 C C . ASN A 1 270 ? 41.051 3.700 -54.988 1.00 56.50 270 ASN A C 1
ATOM 1919 O O . ASN A 1 270 ? 41.792 3.678 -55.969 1.00 56.50 270 ASN A O 1
ATOM 1923 N N . GLY A 1 271 ? 40.687 4.835 -54.376 1.00 56.25 271 GLY A N 1
ATOM 1924 C CA . GLY A 1 271 ? 41.338 6.130 -54.617 1.00 56.25 271 GLY A CA 1
ATOM 1925 C C . GLY A 1 271 ? 40.826 7.009 -55.769 1.00 56.25 271 GLY A C 1
ATOM 1926 O O . GLY A 1 271 ? 40.065 6.586 -56.640 1.00 56.25 271 GLY A O 1
ATOM 1927 N N . LEU A 1 272 ? 41.268 8.272 -55.789 1.00 58.28 272 LEU A N 1
ATOM 1928 C CA . LEU A 1 272 ? 41.131 9.148 -56.959 1.00 58.28 272 LEU A CA 1
ATOM 1929 C C . LEU A 1 272 ? 42.096 8.649 -58.050 1.00 58.28 272 LEU A C 1
ATOM 1931 O O . LEU A 1 272 ? 43.275 8.423 -57.785 1.00 58.28 272 LEU A O 1
ATOM 1935 N N . VAL A 1 273 ? 41.587 8.453 -59.267 1.00 57.59 273 VAL A N 1
ATOM 1936 C CA . VAL A 1 273 ? 42.366 7.964 -60.418 1.00 57.59 273 VAL A CA 1
ATOM 1937 C C . VAL A 1 273 ? 42.643 9.148 -61.336 1.00 57.59 273 VAL A C 1
ATOM 1939 O O . VAL A 1 273 ? 41.699 9.800 -61.785 1.00 57.59 273 VAL A O 1
ATOM 1942 N N . SER A 1 274 ? 43.917 9.418 -61.622 1.00 57.88 274 SER A N 1
ATOM 1943 C CA . SER A 1 274 ? 44.301 10.392 -62.647 1.00 57.88 274 SER A CA 1
ATOM 1944 C C . SER A 1 274 ? 44.068 9.811 -64.046 1.00 57.88 274 SER A C 1
ATOM 1946 O O . SER A 1 274 ? 44.422 8.664 -64.311 1.00 57.88 274 SER A O 1
ATOM 1948 N N . THR A 1 275 ? 43.497 10.596 -64.964 1.00 58.53 275 THR A N 1
ATOM 1949 C CA . THR A 1 275 ? 43.388 10.231 -66.391 1.00 58.53 275 THR A CA 1
ATOM 1950 C C . THR A 1 275 ? 44.663 10.543 -67.187 1.00 58.53 275 THR A C 1
ATOM 1952 O O . THR A 1 275 ? 44.700 10.309 -68.396 1.00 58.53 275 THR A O 1
ATOM 1955 N N . ALA A 1 276 ? 45.705 11.078 -66.536 1.00 59.12 276 ALA A N 1
ATOM 1956 C CA . ALA A 1 276 ? 47.006 11.311 -67.154 1.00 59.12 276 ALA A CA 1
ATOM 1957 C C . ALA A 1 276 ? 47.700 9.987 -67.530 1.00 59.12 276 ALA A C 1
ATOM 1959 O O . ALA A 1 276 ? 47.380 8.925 -66.998 1.00 59.12 276 ALA A O 1
ATOM 1960 N N . VAL A 1 277 ? 48.657 10.048 -68.462 1.00 56.91 277 VAL A N 1
ATOM 1961 C CA . VAL A 1 277 ? 49.472 8.893 -68.867 1.00 56.91 277 VAL A CA 1
ATOM 1962 C C . VAL A 1 277 ? 50.935 9.143 -68.473 1.00 56.91 277 VAL A C 1
ATOM 1964 O O . VAL A 1 277 ? 51.510 10.116 -68.968 1.00 56.91 277 VAL A O 1
ATOM 1967 N N . PRO A 1 278 ? 51.557 8.264 -67.654 1.00 57.81 278 PRO A N 1
ATOM 1968 C CA . PRO A 1 278 ? 50.975 7.059 -67.041 1.00 57.81 278 PRO A CA 1
ATOM 1969 C C . PRO A 1 278 ? 49.961 7.386 -65.926 1.00 57.81 278 PRO A C 1
ATOM 1971 O O . PRO A 1 278 ? 50.037 8.444 -65.311 1.00 57.81 278 PRO A O 1
ATOM 1974 N N . ALA A 1 279 ? 48.996 6.486 -65.699 1.00 58.59 279 ALA A N 1
ATOM 1975 C CA . ALA A 1 279 ? 47.943 6.675 -64.702 1.00 58.59 279 ALA A CA 1
ATOM 1976 C C . ALA A 1 279 ? 48.511 6.569 -63.279 1.00 58.59 279 ALA A C 1
ATOM 1978 O O . ALA A 1 279 ? 49.030 5.518 -62.898 1.00 58.59 279 ALA A O 1
ATOM 1979 N N . ASP A 1 280 ? 48.373 7.638 -62.498 1.00 57.69 280 ASP A N 1
ATOM 1980 C CA . ASP A 1 280 ? 48.741 7.657 -61.084 1.00 57.69 280 ASP A CA 1
ATOM 1981 C C . ASP A 1 280 ? 47.543 7.253 -60.213 1.00 57.69 280 ASP A C 1
ATOM 1983 O O . ASP A 1 280 ? 46.447 7.816 -60.323 1.00 57.69 280 ASP A O 1
ATOM 1987 N N . ASN A 1 281 ? 47.767 6.286 -59.320 1.00 54.72 281 ASN A N 1
ATOM 1988 C CA . ASN A 1 281 ? 46.830 5.940 -58.254 1.00 54.72 281 ASN A CA 1
ATOM 1989 C C . ASN A 1 281 ? 47.092 6.828 -57.035 1.00 54.72 281 ASN A C 1
ATOM 1991 O O . ASN A 1 281 ? 48.174 6.769 -56.449 1.00 54.72 281 ASN A O 1
ATOM 1995 N N . ILE A 1 282 ? 46.083 7.578 -56.591 1.00 57.38 282 ILE A N 1
ATOM 1996 C CA . ILE A 1 282 ? 46.106 8.234 -55.280 1.00 57.38 282 ILE A CA 1
ATOM 1997 C C . ILE A 1 282 ? 45.443 7.277 -54.286 1.00 57.38 282 ILE A C 1
ATOM 1999 O O . ILE A 1 282 ? 44.219 7.203 -54.227 1.00 57.38 282 ILE A O 1
ATOM 2003 N N . GLY A 1 283 ? 46.234 6.502 -53.538 1.00 50.47 283 GLY A N 1
ATOM 2004 C CA . GLY A 1 283 ? 45.702 5.525 -52.580 1.00 50.47 283 GLY A CA 1
ATOM 2005 C C . GLY A 1 283 ? 44.819 6.179 -51.509 1.00 50.47 283 GLY A C 1
ATOM 2006 O O . GLY A 1 283 ? 45.226 7.158 -50.888 1.00 50.47 283 GLY A O 1
ATOM 2007 N N . SER A 1 284 ? 43.616 5.643 -51.283 1.00 51.09 284 SER A N 1
ATOM 2008 C CA . SER A 1 284 ? 42.783 6.005 -50.132 1.00 51.09 284 SER A CA 1
ATOM 2009 C C . SER A 1 284 ? 43.259 5.250 -48.891 1.00 51.09 284 SER A C 1
ATOM 2011 O O . SER A 1 284 ? 43.510 4.048 -48.961 1.00 51.09 284 SER A O 1
ATOM 2013 N N . ALA A 1 285 ? 43.388 5.942 -47.760 1.00 50.44 285 ALA A N 1
ATOM 2014 C CA . ALA A 1 285 ? 43.562 5.291 -46.466 1.00 50.44 285 ALA A CA 1
ATOM 2015 C C . ALA A 1 285 ? 42.181 4.957 -45.884 1.00 50.44 285 ALA A C 1
ATOM 2017 O O . ALA A 1 285 ? 41.322 5.836 -45.812 1.00 50.44 285 ALA A O 1
ATOM 2018 N N . ASP A 1 286 ? 41.977 3.712 -45.454 1.00 45.16 286 ASP A N 1
ATOM 2019 C CA . ASP A 1 286 ? 40.800 3.330 -44.673 1.00 45.16 286 ASP A CA 1
ATOM 2020 C C . ASP A 1 286 ? 41.007 3.762 -43.212 1.00 45.16 286 ASP A C 1
ATOM 2022 O O . ASP A 1 286 ? 42.026 3.438 -42.598 1.00 45.16 286 ASP A O 1
ATOM 2026 N N . GLY A 1 287 ? 40.051 4.498 -42.642 1.00 46.84 287 GLY A N 1
ATOM 2027 C CA . GLY A 1 287 ? 40.050 4.891 -41.231 1.00 46.84 287 GLY A CA 1
ATOM 2028 C C . GLY A 1 287 ? 38.753 4.468 -40.548 1.00 46.84 287 GLY A C 1
ATOM 2029 O O . GLY A 1 287 ? 37.669 4.797 -41.024 1.00 46.84 287 GLY A O 1
ATOM 2030 N N . ALA A 1 288 ? 38.845 3.746 -39.428 1.00 40.81 288 ALA A N 1
ATOM 2031 C CA . ALA A 1 288 ? 37.694 3.486 -38.566 1.00 40.81 288 ALA A CA 1
ATOM 2032 C C . ALA A 1 288 ? 37.371 4.750 -37.752 1.00 40.81 288 ALA A C 1
ATOM 2034 O O . ALA A 1 288 ? 38.245 5.286 -37.070 1.00 40.81 288 ALA A O 1
ATOM 2035 N N . ILE A 1 289 ? 36.125 5.223 -37.810 1.00 43.69 289 ILE A N 1
ATOM 2036 C CA . ILE A 1 289 ? 35.659 6.342 -36.985 1.00 43.69 289 ILE A CA 1
ATOM 2037 C C . ILE A 1 289 ? 35.267 5.767 -35.623 1.00 43.69 289 ILE A C 1
ATOM 2039 O O . ILE A 1 289 ? 34.276 5.048 -35.513 1.00 43.69 289 ILE A O 1
ATOM 2043 N N . ALA A 1 290 ? 36.070 6.037 -34.594 1.00 40.66 290 ALA A N 1
ATOM 2044 C CA . ALA A 1 290 ? 35.681 5.748 -33.219 1.00 40.66 290 ALA A CA 1
ATOM 2045 C C . ALA A 1 290 ? 34.601 6.740 -32.761 1.00 40.66 290 ALA A C 1
ATOM 2047 O O . ALA A 1 290 ? 34.583 7.895 -33.195 1.00 40.66 290 ALA A O 1
ATOM 2048 N N . ASP A 1 291 ? 33.710 6.275 -31.888 1.00 35.62 291 ASP A N 1
ATOM 2049 C CA . ASP A 1 291 ? 32.634 7.091 -31.335 1.00 35.62 291 ASP A CA 1
ATOM 2050 C C . ASP A 1 291 ? 33.202 8.303 -30.577 1.00 35.62 291 ASP A C 1
ATOM 2052 O O . ASP A 1 291 ? 34.147 8.182 -29.793 1.00 35.62 291 ASP A O 1
ATOM 2056 N N . GLY A 1 292 ? 32.641 9.482 -30.845 1.00 41.66 292 GLY A N 1
ATOM 2057 C CA . GLY A 1 292 ? 33.114 10.747 -30.288 1.00 41.66 292 GLY A CA 1
ATOM 2058 C C . GLY A 1 292 ? 34.174 11.471 -31.128 1.00 41.66 292 GLY A C 1
ATOM 2059 O O . GLY A 1 292 ? 35.310 11.647 -30.698 1.00 41.66 292 GLY A O 1
ATOM 2060 N N . ARG A 1 293 ? 33.727 12.031 -32.261 1.00 41.47 293 ARG A N 1
ATOM 2061 C CA . ARG A 1 293 ? 34.302 13.206 -32.953 1.00 41.47 293 ARG A CA 1
ATOM 2062 C C . ARG A 1 293 ? 35.697 13.004 -33.581 1.00 41.47 293 ARG A C 1
ATOM 2064 O O . ARG A 1 293 ? 36.720 13.286 -32.960 1.00 41.47 293 ARG A O 1
ATOM 2071 N N . LEU A 1 294 ? 35.732 12.668 -34.876 1.00 38.47 294 LEU A N 1
ATOM 2072 C CA . LEU A 1 294 ? 36.935 12.772 -35.716 1.00 38.47 294 LEU A CA 1
ATOM 2073 C C . LEU A 1 294 ? 36.757 13.843 -36.802 1.00 38.47 294 LEU A C 1
ATOM 2075 O O . LEU A 1 294 ? 35.745 13.877 -37.493 1.00 38.47 294 LEU A O 1
ATOM 2079 N N . ARG A 1 295 ? 37.777 14.699 -36.932 1.00 40.03 295 ARG A N 1
ATOM 2080 C CA . ARG A 1 295 ? 37.945 15.724 -37.970 1.00 40.03 295 ARG A CA 1
ATOM 2081 C C . ARG A 1 295 ? 38.744 15.138 -39.141 1.00 40.03 295 ARG A C 1
ATOM 2083 O O . ARG A 1 295 ? 39.832 14.615 -38.894 1.00 40.03 295 ARG A O 1
ATOM 2090 N N . LEU A 1 296 ? 38.233 15.272 -40.368 1.00 39.81 296 LEU A N 1
ATOM 2091 C CA . LEU A 1 296 ? 39.002 15.150 -41.618 1.00 39.81 296 LEU A CA 1
ATOM 2092 C C . LEU A 1 296 ? 39.621 16.512 -41.986 1.00 39.81 296 LEU A C 1
ATOM 2094 O O . LEU A 1 296 ? 38.931 17.556 -41.910 1.00 39.81 296 LEU A O 1
#